Protein AF-A0AAV4V0F5-F1 (afdb_monomer_lite)

Sequence (368 aa):
MPPKEIAKRRLLNEHQKRQEDIRNESSEDKQSAIIKGTTTTAEESMAEQQSRLESNRLSKLKTKQPQISEQTATYDNQRQRMRELYQRYKATEVQDQPEGRLEQTLARMSRLRIVETGEQHERMLEQQRVCDRSITASKTPEQLERRLKCARIRLRRLATAERREQREKRLEQIRARMSSLGVAEKNHERALECQRVRYRRRIETETPVKRERRLQQKRVWMSRFTATQTGEKREKRLESMRLQKRRVRAAETPQERTARLEGYRKYYARKKNIQKDSECVVPVELPVAIKEPVEFIPEPSTSAEIVIQNIQNDHGYAVSLQPAVFIKQEPIEFDPQPSTSAGIVTKDEFVVSDEEYSGSSADEPPSN

Foldseek 3Di:
DPPVVVVVVVVVVVVVVVVVVVVVVVVVVVVVVVPPPPPDDPPPPP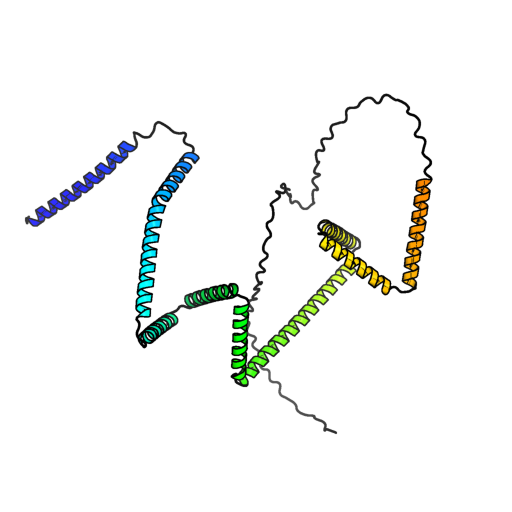VNVVVVVVVVVVVVCVVCVVVVVVVVVVVVVVVVVVVVVVVVVVVPDDPCVVVVVVVVVVVVVVVCVVVDDPVNVVVVVVVVVVVVVVVVVPDDPVRVVVVVVVVVVVVVVCVVVDDPVRVVVVVVVVVVVVVVVVVVVVVVVVVVVVVVVVVVVCVVPDDPVNVVVVVVVVVVVVVVCVVPDDPVRVVVVVVVVVVVVVVVVVVDDPVSVVVVVVVVVVVVVVVVVVVVVVVPPDPPPPPPDPPDPDDDDDDDPPPPPPPPPPPDDPPPDDDDDDDDDPDPDDDDPDDDDPDPPPPPDDDDDDDDDDDDDDDDDDDDDDDD

Organism: NCBI:txid1538125

Secondary structure (DSSP, 8-state):
--HHHHHHHHHHHHHHHHHHHHHHHHHHHHHHHHHSSSSS-TT--HHHHHHHHHHHHHHHHHHHHHHHHHHHHHHHHHHHHHHHHHHHHHHT--TTHHHHHHHHHHHHHHHHHHS--HHHHHHHHHHHHHHHHHHHHT--HHHHHHHHHHHHHHHHHHHHH--HHHHHHHHHHHHHHHHHHHHHHHHHHHHHHHHHHHHHHHHHT--HHHHHHHHHHHHHHHHHHHHT--HHHHHHHHHHHHHHHHHHHHS--HHHHHHHHHHHHHHHHHHHHHHHHHHT-----------------PPP-------------SS------------------------------------------------PPPP-

pLDDT: mean 79.58, std 19.62, range [36.25, 98.38]

Radius of gyration: 46.94 Å; chains: 1; bounding box: 134×95×118 Å

Structure (mmCIF, N/CA/C/O backbone):
data_AF-A0AAV4V0F5-F1
#
_entry.id   AF-A0AAV4V0F5-F1
#
loop_
_atom_site.group_PDB
_atom_site.id
_atom_site.type_symbol
_atom_site.label_atom_id
_atom_site.label_alt_id
_atom_site.label_comp_id
_atom_site.label_asym_id
_atom_site.label_entity_id
_atom_site.label_seq_id
_atom_site.pdbx_PDB_ins_code
_atom_site.Cartn_x
_atom_site.Cartn_y
_atom_site.Cartn_z
_atom_site.occupancy
_atom_site.B_iso_or_equiv
_atom_site.auth_seq_id
_atom_site.auth_comp_id
_atom_site.auth_asym_id
_atom_site.auth_atom_id
_atom_site.pdbx_PDB_model_num
ATOM 1 N N . MET A 1 1 ? -94.968 9.376 28.758 1.00 53.22 1 MET A N 1
ATOM 2 C CA . MET A 1 1 ? -93.495 9.235 28.739 1.00 53.22 1 MET A CA 1
ATOM 3 C C . MET A 1 1 ? -92.919 9.840 30.006 1.00 53.22 1 MET A C 1
ATOM 5 O O . MET A 1 1 ? -93.387 10.909 30.392 1.00 53.22 1 MET A O 1
ATOM 9 N N . PRO A 1 2 ? -91.936 9.197 30.652 1.00 69.81 2 PRO A N 1
ATOM 10 C CA . PRO A 1 2 ? -91.229 9.785 31.780 1.00 69.81 2 PRO A CA 1
ATOM 11 C C . PRO A 1 2 ? -90.543 11.102 31.357 1.00 69.81 2 PRO A C 1
ATOM 13 O O . PRO A 1 2 ? -89.984 11.168 30.259 1.00 69.81 2 PRO A O 1
ATOM 16 N N . PRO A 1 3 ? -90.516 12.144 32.211 1.00 70.31 3 PRO A N 1
ATOM 17 C CA . PRO A 1 3 ? -89.944 13.459 31.877 1.00 70.31 3 PRO A CA 1
ATOM 18 C C . PRO A 1 3 ? -88.501 13.397 31.348 1.00 70.31 3 PRO A C 1
ATOM 20 O O . PRO A 1 3 ? -88.090 14.201 30.512 1.00 70.31 3 PRO A O 1
ATOM 23 N N . LYS A 1 4 ? -87.740 12.386 31.786 1.00 70.06 4 LYS A N 1
ATOM 24 C CA . LYS A 1 4 ? -86.353 12.143 31.369 1.0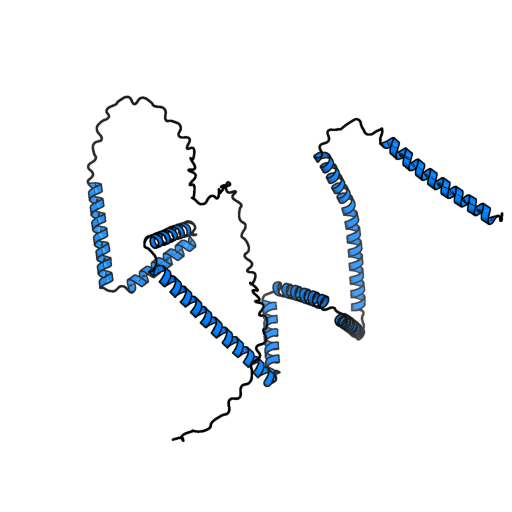0 70.06 4 LYS A CA 1
ATOM 25 C C . LYS A 1 4 ? -86.220 11.699 29.904 1.00 70.06 4 LYS A C 1
ATOM 27 O O . LYS A 1 4 ? -85.205 11.997 29.280 1.00 70.06 4 LYS A O 1
ATOM 32 N N . GLU A 1 5 ? -87.222 11.033 29.331 1.00 72.94 5 GLU A N 1
ATOM 33 C CA . GLU A 1 5 ? -87.199 10.631 27.914 1.00 72.94 5 GLU A CA 1
ATOM 34 C C . GLU A 1 5 ? -87.519 11.794 26.971 1.00 72.94 5 GLU A C 1
ATOM 36 O O . GLU A 1 5 ? -86.939 11.889 25.889 1.00 72.94 5 GLU A O 1
ATOM 41 N N . ILE A 1 6 ? -88.365 12.731 27.406 1.00 77.62 6 ILE A N 1
ATOM 42 C CA . ILE A 1 6 ? -88.699 13.935 26.632 1.00 77.62 6 ILE A CA 1
ATOM 43 C C . ILE A 1 6 ? -87.465 14.844 26.505 1.00 77.62 6 ILE A C 1
ATOM 45 O O . ILE A 1 6 ? -87.180 15.353 25.420 1.00 77.62 6 ILE A O 1
ATOM 49 N N . ALA A 1 7 ? -86.684 14.984 27.581 1.00 77.19 7 ALA A N 1
ATOM 50 C CA . ALA A 1 7 ? -85.436 15.748 27.569 1.00 77.19 7 ALA A CA 1
ATOM 51 C C . ALA A 1 7 ? -84.377 15.131 26.637 1.00 77.19 7 ALA A C 1
ATOM 53 O O . ALA A 1 7 ? -83.742 15.847 25.863 1.00 77.19 7 ALA A O 1
ATOM 54 N N . LYS A 1 8 ? -84.231 13.797 26.642 1.00 81.81 8 LYS A N 1
ATOM 55 C CA . LYS A 1 8 ? -83.303 13.101 25.735 1.00 81.81 8 LYS A CA 1
ATOM 56 C C . LYS A 1 8 ? -83.688 13.268 24.265 1.00 81.81 8 LYS A C 1
ATOM 58 O O . LYS A 1 8 ? -82.809 13.509 23.444 1.00 81.81 8 LYS A O 1
ATOM 63 N N . ARG A 1 9 ? -84.981 13.197 23.929 1.00 84.19 9 ARG A N 1
ATOM 64 C CA . ARG A 1 9 ? -85.447 13.435 22.551 1.00 84.19 9 ARG A CA 1
ATOM 65 C C . ARG A 1 9 ? -85.227 14.875 22.092 1.00 84.19 9 ARG A C 1
ATOM 67 O O . ARG A 1 9 ? -84.842 15.073 20.946 1.00 84.19 9 ARG A O 1
ATOM 74 N N . ARG A 1 10 ? -85.416 15.870 22.968 1.00 85.12 10 ARG A N 1
ATOM 75 C CA . ARG A 1 10 ? -85.116 17.273 22.630 1.00 85.12 10 ARG A CA 1
ATOM 76 C C . ARG A 1 10 ? -83.636 17.487 22.324 1.00 85.12 10 ARG A C 1
ATOM 78 O O . ARG A 1 10 ? -83.327 18.058 21.287 1.00 85.12 10 ARG A O 1
ATOM 85 N N . LEU A 1 11 ? -82.742 16.957 23.159 1.00 86.31 11 LEU A N 1
ATOM 86 C CA . LEU A 1 11 ? -81.297 17.069 22.930 1.00 86.31 11 LEU A CA 1
ATOM 87 C C . LEU A 1 11 ? -80.847 16.358 21.649 1.00 86.31 11 LEU A C 1
ATOM 89 O O . LEU A 1 11 ? -79.994 16.871 20.929 1.00 86.31 11 LEU A O 1
ATOM 93 N N . LEU A 1 12 ? -81.436 15.199 21.340 1.00 88.44 12 LEU A N 1
ATOM 94 C CA . LEU A 1 12 ? -81.123 14.477 20.108 1.00 88.44 12 LEU A CA 1
ATOM 95 C C . LEU A 1 12 ? -81.562 15.268 18.866 1.00 88.44 12 LEU A C 1
ATOM 97 O O . LEU A 1 12 ? -80.785 15.395 17.922 1.00 88.44 12 LEU A O 1
ATOM 101 N N . ASN A 1 13 ? -82.763 15.852 18.893 1.00 87.75 13 ASN A N 1
ATOM 102 C CA . ASN A 1 13 ? -83.268 16.667 17.788 1.00 87.75 13 ASN A CA 1
ATOM 103 C C . ASN A 1 13 ? -82.473 17.972 17.620 1.00 87.75 13 ASN A C 1
ATOM 105 O O . ASN A 1 13 ? -82.208 18.378 16.494 1.00 87.75 13 ASN A O 1
ATOM 109 N N . GLU A 1 14 ? -82.045 18.616 18.710 1.00 89.31 14 GLU A N 1
ATOM 110 C CA . GLU A 1 14 ? -81.181 19.804 18.636 1.00 89.31 14 GLU A CA 1
ATOM 111 C C . GLU A 1 14 ? -79.801 19.478 18.062 1.00 89.31 14 GLU A C 1
ATOM 113 O O . GLU A 1 14 ? -79.264 20.249 17.267 1.00 89.31 14 GLU A O 1
ATOM 118 N N . HIS A 1 15 ? -79.232 18.326 18.420 1.00 87.38 15 HIS A N 1
ATOM 119 C CA . HIS A 1 15 ? -77.958 17.887 17.862 1.00 87.38 15 HIS A CA 1
ATOM 120 C C . HIS A 1 15 ? -78.073 17.556 16.368 1.00 87.38 15 HIS A C 1
ATOM 122 O O . HIS A 1 15 ? -77.192 17.922 15.594 1.00 87.38 15 HIS A O 1
ATOM 128 N N . GLN A 1 16 ? -79.158 16.897 15.948 1.00 86.31 16 GLN A N 1
ATOM 129 C CA . GLN A 1 16 ? -79.417 16.628 14.530 1.00 86.31 16 GLN A CA 1
ATOM 130 C C . GLN A 1 16 ? -79.592 17.926 13.739 1.00 86.31 16 GLN A C 1
ATOM 132 O O . GLN A 1 16 ? -78.930 18.097 12.719 1.00 86.31 16 GLN A O 1
ATOM 137 N N . LYS A 1 17 ? -80.366 18.882 14.266 1.00 87.44 17 LYS A N 1
ATOM 138 C CA . LYS A 1 17 ? -80.551 20.192 13.635 1.00 87.44 17 LYS A CA 1
ATOM 139 C C . LYS A 1 17 ? -79.229 20.953 13.481 1.00 87.44 17 LYS A C 1
ATOM 141 O O . LYS A 1 17 ? -78.926 21.426 12.397 1.00 87.44 17 LYS A O 1
ATOM 146 N N . ARG A 1 18 ? -78.379 20.968 14.517 1.00 82.31 18 ARG A N 1
ATOM 147 C CA . ARG A 1 18 ? -77.039 21.582 14.429 1.00 82.31 18 ARG A CA 1
ATOM 148 C C . ARG A 1 18 ? -76.143 20.917 13.386 1.00 82.31 18 ARG A C 1
ATOM 150 O O . ARG A 1 18 ? -75.345 21.602 12.758 1.00 82.31 18 ARG A O 1
ATOM 157 N N . GLN A 1 19 ? -76.235 19.599 13.206 1.00 83.31 19 GLN A N 1
ATOM 158 C CA . GLN A 1 19 ? -75.459 18.926 12.161 1.00 83.31 19 GLN A CA 1
ATOM 159 C C . GLN A 1 19 ? -75.972 19.234 10.753 1.00 83.31 19 GLN A C 1
ATOM 161 O O . GLN A 1 19 ? -75.160 19.327 9.834 1.00 83.31 19 GLN A O 1
ATOM 166 N N . GLU A 1 20 ? -77.279 19.421 10.576 1.00 81.56 20 GLU A N 1
ATOM 167 C CA . GLU A 1 20 ? -77.854 19.856 9.300 1.00 81.56 20 GLU A CA 1
ATOM 168 C C . GLU A 1 20 ? -77.494 21.312 8.981 1.00 81.56 20 GLU A C 1
ATOM 170 O O . GLU A 1 20 ? -77.077 21.589 7.858 1.00 81.56 20 GLU A O 1
ATOM 175 N N . ASP A 1 21 ? -77.530 22.206 9.973 1.00 79.81 21 ASP A N 1
ATOM 176 C CA . ASP A 1 21 ? -77.129 23.609 9.814 1.00 79.81 21 ASP A CA 1
ATOM 177 C C . ASP A 1 21 ? -75.646 23.718 9.389 1.00 79.81 21 ASP A C 1
ATOM 179 O O . ASP A 1 21 ? -75.336 24.373 8.396 1.00 79.81 21 ASP A O 1
ATOM 183 N N . ILE A 1 22 ? -74.735 22.961 10.023 1.00 75.31 22 ILE A N 1
ATOM 184 C CA . ILE A 1 22 ? -73.308 22.902 9.628 1.00 75.31 22 ILE A CA 1
ATOM 185 C C . ILE A 1 22 ? -73.133 22.356 8.200 1.00 75.31 22 ILE A C 1
ATOM 187 O O . ILE A 1 22 ? -72.234 22.770 7.459 1.00 75.31 22 ILE A O 1
ATOM 191 N N . ARG A 1 23 ? -73.970 21.395 7.792 1.00 73.69 23 ARG A N 1
ATOM 192 C CA . ARG A 1 23 ? -73.892 20.792 6.456 1.00 73.69 23 ARG A CA 1
ATOM 193 C C . ARG A 1 23 ? -74.385 21.752 5.371 1.00 73.69 23 ARG A C 1
ATOM 195 O O . ARG A 1 23 ? -73.807 21.755 4.284 1.00 73.69 23 ARG A O 1
ATOM 202 N N . ASN A 1 24 ? -75.387 22.573 5.678 1.00 69.44 24 ASN A N 1
ATOM 203 C CA . ASN A 1 24 ? -75.921 23.588 4.773 1.00 69.44 24 ASN A CA 1
ATOM 204 C C . ASN A 1 24 ? -74.985 24.804 4.663 1.00 69.44 24 ASN A C 1
ATOM 206 O O . ASN A 1 24 ? -74.688 25.224 3.545 1.00 69.44 24 ASN A O 1
ATOM 210 N N . GLU A 1 25 ? -74.393 25.272 5.769 1.00 66.25 25 GLU A N 1
ATOM 211 C CA . GLU A 1 25 ? -73.372 26.338 5.745 1.00 66.25 25 GLU A CA 1
ATOM 212 C C . GLU A 1 25 ? -72.126 25.918 4.935 1.00 66.25 25 GLU A C 1
ATOM 214 O O . GLU A 1 25 ? -71.598 26.690 4.136 1.00 66.25 25 GLU A O 1
ATOM 219 N N . SER A 1 26 ? -71.701 24.647 5.020 1.00 58.72 26 SER A N 1
ATOM 220 C CA . SER A 1 26 ? -70.581 24.132 4.209 1.00 58.72 26 SER A CA 1
ATOM 221 C C . SER A 1 26 ? -70.879 24.051 2.700 1.00 58.72 26 SER A C 1
ATOM 223 O O . SER A 1 26 ? -69.943 23.966 1.895 1.00 58.72 26 SER A O 1
ATOM 225 N N . SER A 1 27 ? -72.156 24.032 2.311 1.00 56.88 27 SER A N 1
ATOM 226 C CA . SER A 1 27 ? -72.603 23.926 0.919 1.00 56.88 27 SER A CA 1
ATOM 227 C C . SER A 1 27 ? -72.708 25.298 0.246 1.00 56.88 27 SER A C 1
ATOM 229 O O . SER A 1 27 ? -72.255 25.456 -0.890 1.00 56.88 27 SER A O 1
ATOM 231 N N . GLU A 1 28 ? -73.241 26.304 0.943 1.00 56.03 28 GLU A N 1
ATOM 232 C CA . GLU A 1 28 ? -73.437 27.651 0.384 1.00 56.03 28 GLU A CA 1
ATOM 233 C C . GLU A 1 28 ? -72.116 28.428 0.226 1.00 56.03 28 GLU A C 1
ATOM 235 O O . GLU A 1 28 ? -71.898 29.088 -0.798 1.00 56.03 28 GLU A O 1
ATOM 240 N N . ASP A 1 29 ? -71.157 28.240 1.138 1.00 55.19 29 ASP A N 1
ATOM 241 C CA . ASP A 1 29 ? -69.825 28.857 1.028 1.00 55.19 29 ASP A CA 1
ATOM 242 C C . ASP A 1 29 ? -68.975 28.264 -0.108 1.00 55.19 29 ASP A C 1
ATOM 244 O O . ASP A 1 29 ? -68.108 28.935 -0.674 1.00 55.19 29 ASP A O 1
ATOM 248 N N . LYS A 1 30 ? -69.241 27.016 -0.514 1.00 55.00 30 LYS A N 1
ATOM 249 C CA . LYS A 1 30 ? -68.535 26.389 -1.644 1.00 55.00 30 LYS A CA 1
ATOM 250 C C . LYS A 1 30 ? -69.095 26.807 -2.998 1.00 55.00 30 LYS A C 1
ATOM 252 O O . LYS A 1 30 ? -68.340 26.835 -3.965 1.00 55.00 30 LYS A O 1
ATOM 257 N N . GLN A 1 31 ? -70.378 27.159 -3.088 1.00 51.28 31 GLN A N 1
ATOM 258 C CA . GLN A 1 31 ? -70.970 27.612 -4.352 1.00 51.28 31 GLN A CA 1
ATOM 259 C C . GLN A 1 31 ? -70.753 29.112 -4.603 1.00 51.28 31 GLN A C 1
ATOM 261 O O . GLN A 1 31 ? -70.568 29.512 -5.753 1.00 51.28 31 GL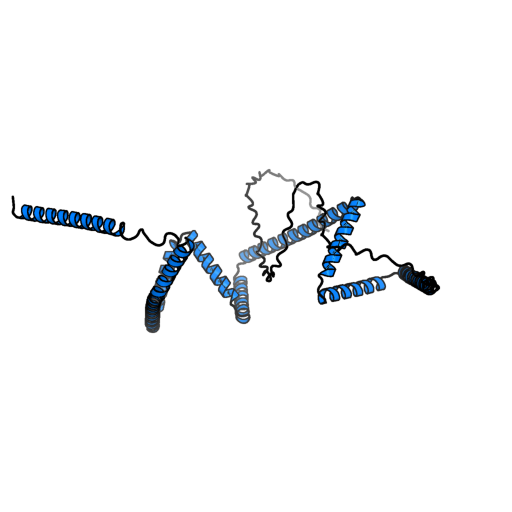N A O 1
ATOM 266 N N . SER A 1 32 ? -70.657 29.942 -3.557 1.00 50.94 32 SER A N 1
ATOM 267 C CA . SER A 1 32 ? -70.358 31.376 -3.711 1.00 50.94 32 SER A CA 1
ATOM 268 C C . SER A 1 32 ? -68.891 31.670 -4.079 1.00 50.94 32 SER A C 1
ATOM 270 O O . SER A 1 32 ? -68.613 32.679 -4.733 1.00 50.94 32 SER A O 1
ATOM 272 N N . ALA A 1 33 ? -67.958 30.764 -3.758 1.00 50.91 33 ALA A N 1
ATOM 273 C CA . ALA A 1 33 ? -66.546 30.877 -4.139 1.00 50.91 33 ALA A CA 1
ATOM 274 C C . ALA A 1 33 ? -66.249 30.468 -5.598 1.00 50.91 33 ALA A C 1
ATOM 276 O O . ALA A 1 33 ? -65.223 30.870 -6.144 1.00 50.91 33 ALA A O 1
ATOM 277 N N . ILE A 1 34 ? -67.136 29.710 -6.256 1.00 50.62 34 ILE A N 1
ATOM 278 C CA . ILE A 1 34 ? -66.909 29.218 -7.629 1.00 50.62 34 ILE A CA 1
ATOM 279 C C . ILE A 1 34 ? -67.318 30.254 -8.693 1.00 50.62 34 ILE A C 1
ATOM 281 O O . ILE A 1 34 ? -66.765 30.248 -9.788 1.00 50.62 34 ILE A O 1
ATOM 285 N N . ILE A 1 35 ? -68.210 31.203 -8.382 1.00 49.97 35 ILE A N 1
ATOM 286 C CA . ILE A 1 35 ? -68.747 32.150 -9.385 1.00 49.97 35 ILE A CA 1
ATOM 287 C C . ILE A 1 35 ? -67.993 33.499 -9.422 1.00 49.97 35 ILE A C 1
ATOM 289 O O . ILE A 1 35 ? -68.111 34.242 -10.391 1.00 49.97 35 ILE A O 1
ATOM 293 N N . LYS A 1 36 ? -67.151 33.826 -8.429 1.00 48.91 36 LYS A N 1
ATOM 294 C CA . LYS A 1 36 ? -66.432 35.123 -8.373 1.00 48.91 36 LYS A CA 1
ATOM 295 C C . LYS A 1 36 ? -64.943 35.074 -8.751 1.00 48.91 36 LYS A C 1
ATOM 297 O O . LYS A 1 36 ? -64.250 36.070 -8.571 1.00 48.91 36 LYS A O 1
ATOM 302 N N . GLY A 1 37 ? -64.446 33.954 -9.280 1.00 48.75 37 GLY A N 1
ATOM 303 C CA . GLY A 1 37 ? -63.009 33.749 -9.522 1.00 48.75 37 GLY A CA 1
ATOM 304 C C . GLY A 1 37 ? -62.591 33.348 -10.939 1.00 48.75 37 GLY A C 1
ATOM 305 O O . GLY A 1 37 ? -61.453 32.926 -11.102 1.00 48.75 37 GLY A O 1
ATOM 306 N N . THR A 1 38 ? -63.461 33.418 -11.955 1.00 46.12 38 THR A N 1
ATOM 307 C CA . THR A 1 38 ? -63.182 32.794 -13.270 1.00 46.12 38 THR A CA 1
ATOM 308 C C . THR A 1 38 ? -63.153 33.738 -14.470 1.00 46.12 38 THR A C 1
ATOM 310 O O . THR A 1 38 ? -63.382 33.279 -15.584 1.00 46.12 38 THR A O 1
ATOM 313 N N . THR A 1 39 ? -62.850 35.030 -14.313 1.00 46.56 39 THR A N 1
ATOM 314 C CA . THR A 1 39 ? -62.664 35.908 -15.489 1.00 46.56 39 THR A CA 1
ATOM 315 C C . THR A 1 39 ? -61.644 37.028 -15.278 1.00 46.56 39 THR A C 1
ATOM 317 O O . THR A 1 39 ? -62.007 38.186 -15.394 1.00 46.56 39 THR A O 1
ATOM 320 N N . THR A 1 40 ? -60.383 36.707 -14.980 1.00 49.12 40 THR A N 1
ATOM 321 C CA . THR A 1 40 ? -59.187 37.466 -15.423 1.00 49.12 40 THR A CA 1
ATOM 322 C C . THR A 1 40 ? -57.938 36.722 -14.945 1.00 49.12 40 THR A C 1
ATOM 324 O O . THR A 1 40 ? -57.904 36.363 -13.778 1.00 49.12 40 THR A O 1
ATOM 327 N N . THR A 1 41 ? -56.949 36.555 -15.837 1.00 49.22 41 THR A N 1
ATOM 328 C CA . THR A 1 41 ? -55.620 35.896 -15.706 1.00 49.22 41 THR A CA 1
ATOM 329 C C . THR A 1 41 ? -55.519 34.396 -16.032 1.00 49.22 41 THR A C 1
ATOM 331 O O . THR A 1 41 ? -54.995 33.593 -15.269 1.00 49.22 41 THR A O 1
ATOM 334 N N . ALA A 1 42 ? -55.929 34.022 -17.249 1.00 50.69 42 ALA A N 1
ATOM 335 C CA . ALA A 1 42 ? -55.640 32.721 -17.869 1.00 50.69 42 ALA A CA 1
ATOM 336 C C . ALA A 1 42 ? -54.285 32.665 -18.623 1.00 50.69 42 ALA A C 1
ATOM 338 O O . ALA A 1 42 ? -54.157 31.904 -19.575 1.00 50.69 42 ALA A O 1
ATOM 339 N N . GLU A 1 43 ? -53.276 33.440 -18.209 1.00 53.81 43 GLU A N 1
ATOM 340 C CA . GLU A 1 43 ? -51.907 33.374 -18.765 1.00 53.81 43 GLU A CA 1
ATOM 341 C C . GLU A 1 43 ? -50.818 33.571 -17.690 1.00 53.81 43 GLU A C 1
ATOM 343 O O . GLU A 1 43 ? -49.726 34.048 -17.979 1.00 53.81 43 GLU A O 1
ATOM 348 N N . GLU A 1 44 ? -51.072 33.192 -16.432 1.00 55.44 44 GLU A N 1
ATOM 349 C CA . GLU A 1 44 ? -49.948 32.972 -15.512 1.00 55.44 44 GLU A CA 1
ATOM 350 C C . GLU A 1 44 ? -49.307 31.629 -15.871 1.00 55.44 44 GLU A C 1
ATOM 352 O O . GLU A 1 44 ? -49.899 30.559 -15.709 1.00 55.44 44 GLU A O 1
ATOM 357 N N . SER A 1 45 ? -48.095 31.688 -16.418 1.00 70.81 45 SER A N 1
ATOM 358 C CA . SER A 1 45 ? -47.282 30.515 -16.734 1.00 70.81 45 SER A CA 1
ATOM 359 C C . SER A 1 45 ? -47.175 29.594 -15.513 1.00 70.81 45 SER A C 1
ATOM 361 O O . SER A 1 45 ? -46.992 30.062 -14.388 1.00 70.81 45 SER A O 1
ATOM 363 N N . MET A 1 46 ? -47.200 28.271 -15.716 1.00 72.69 46 MET A N 1
ATOM 364 C CA . MET A 1 46 ? -46.927 27.271 -14.666 1.00 72.69 46 MET A CA 1
ATOM 365 C C . MET A 1 46 ? -45.677 27.609 -13.826 1.00 72.69 46 MET A C 1
ATOM 367 O O . MET A 1 46 ? -45.619 27.289 -12.636 1.00 72.69 46 MET A O 1
ATOM 371 N N . ALA A 1 47 ? -44.697 28.297 -14.425 1.00 72.94 47 ALA A N 1
ATOM 372 C CA . ALA A 1 47 ? -43.500 28.787 -13.750 1.00 72.94 47 ALA A CA 1
ATOM 373 C C . ALA A 1 47 ? -43.786 29.894 -12.714 1.00 72.94 47 ALA A C 1
ATOM 375 O O . ALA A 1 47 ? -43.187 29.896 -11.639 1.00 72.94 47 ALA A O 1
ATOM 376 N N . GLU A 1 48 ? -44.721 30.810 -12.976 1.00 79.50 48 GLU A N 1
ATOM 377 C CA . GLU A 1 48 ? -45.123 31.840 -12.011 1.00 79.50 48 GLU A CA 1
ATOM 378 C C . GLU A 1 48 ? -45.915 31.250 -10.848 1.00 79.50 48 GLU A C 1
ATOM 380 O O . GLU A 1 48 ? -45.694 31.635 -9.696 1.00 79.50 48 GLU A O 1
ATOM 385 N N . GLN A 1 49 ? -46.774 30.261 -11.109 1.00 81.19 49 GLN A N 1
ATOM 386 C CA . GLN A 1 49 ? -47.488 29.564 -10.042 1.00 81.19 49 GLN A CA 1
ATOM 387 C C . GLN A 1 49 ? -46.515 28.801 -9.127 1.00 81.19 49 GLN A C 1
ATOM 389 O O . GLN A 1 49 ? -46.640 28.864 -7.901 1.00 81.19 49 GLN A O 1
ATOM 394 N N . GLN A 1 50 ? -45.500 28.140 -9.698 1.00 82.19 50 GLN A N 1
ATOM 395 C CA . GLN A 1 50 ? -44.424 27.507 -8.927 1.00 82.19 50 GLN A CA 1
ATOM 396 C C . GLN A 1 50 ? -43.605 28.536 -8.137 1.00 82.19 50 GLN A C 1
ATOM 398 O O . GLN A 1 50 ? -43.420 28.360 -6.933 1.00 82.19 50 GLN A O 1
ATOM 403 N N . SER A 1 51 ? -43.212 29.652 -8.760 1.00 85.06 51 SER A N 1
ATOM 404 C CA . SER A 1 51 ? -42.473 30.737 -8.100 1.00 85.06 51 SER A CA 1
ATOM 405 C C . SER A 1 51 ? -43.252 31.344 -6.924 1.00 85.06 51 SER A C 1
ATOM 407 O O . SER A 1 51 ? -42.696 31.575 -5.846 1.00 85.06 51 SER A O 1
ATOM 409 N N . ARG A 1 52 ? -44.573 31.529 -7.063 1.00 84.81 52 ARG A N 1
ATOM 410 C CA . ARG A 1 52 ? -45.443 31.996 -5.969 1.00 84.81 52 ARG A CA 1
ATOM 411 C C . ARG A 1 52 ? -45.567 30.969 -4.846 1.00 84.81 52 ARG A C 1
ATOM 413 O O . ARG A 1 52 ? -45.560 31.348 -3.673 1.00 84.81 52 ARG A O 1
ATOM 420 N N . LEU A 1 53 ? -45.661 29.677 -5.163 1.00 86.81 53 LEU A N 1
ATOM 421 C CA . LEU A 1 53 ? -45.696 28.613 -4.154 1.00 86.81 53 LEU A CA 1
ATOM 422 C C . LEU A 1 53 ? -44.365 28.495 -3.399 1.00 86.81 53 LEU A C 1
ATOM 424 O O . LEU A 1 53 ? -44.377 28.340 -2.176 1.00 86.81 53 LEU A O 1
ATOM 428 N N . GLU A 1 54 ? -43.232 28.614 -4.090 1.00 87.69 54 GLU A N 1
ATOM 429 C CA . GLU A 1 54 ? -41.904 28.630 -3.472 1.00 87.69 54 GLU A CA 1
ATOM 430 C C . GLU A 1 54 ? -41.691 29.879 -2.618 1.00 87.69 54 GLU A C 1
ATOM 432 O O . GLU A 1 54 ? -41.288 29.760 -1.460 1.00 87.69 54 GLU A O 1
ATOM 437 N N . SER A 1 55 ? -42.079 31.054 -3.114 1.00 84.81 55 SER A N 1
ATOM 438 C CA . SER A 1 55 ? -42.031 32.308 -2.354 1.00 84.81 55 SER A CA 1
ATOM 439 C C . SER A 1 55 ? -42.890 32.235 -1.086 1.00 84.81 55 SER A C 1
ATOM 441 O O . SER A 1 55 ? -42.453 32.657 -0.015 1.00 84.81 55 SER A O 1
ATOM 443 N N . ASN A 1 56 ? -44.074 31.615 -1.158 1.00 86.00 56 ASN A N 1
ATOM 444 C CA . ASN A 1 56 ? -44.938 31.384 0.002 1.00 86.00 56 ASN A CA 1
ATOM 445 C C . ASN A 1 56 ? -44.402 30.312 0.966 1.00 86.00 56 ASN A C 1
ATOM 447 O O . ASN A 1 56 ? -44.628 30.394 2.175 1.00 86.00 56 ASN A O 1
ATOM 451 N N . ARG A 1 57 ? -43.692 29.291 0.471 1.00 84.25 57 ARG A N 1
ATOM 452 C CA . ARG A 1 57 ? -42.994 28.314 1.325 1.00 84.25 57 ARG A CA 1
ATOM 453 C C . ARG A 1 57 ? -41.829 28.969 2.061 1.00 84.25 57 ARG A C 1
ATOM 455 O O . ARG A 1 57 ? -41.703 28.784 3.270 1.00 84.25 57 ARG A O 1
ATOM 462 N N . LEU A 1 58 ? -41.026 29.765 1.359 1.00 83.00 58 LEU A N 1
ATOM 463 C CA . LEU A 1 58 ? -39.886 30.486 1.919 1.00 83.00 58 LEU A CA 1
ATOM 464 C C . LEU A 1 58 ? -40.327 31.549 2.926 1.00 83.00 58 LEU A C 1
ATOM 466 O O . LEU A 1 58 ? -39.734 31.637 3.998 1.00 83.00 58 LEU A O 1
ATOM 470 N N . SER A 1 59 ? -41.400 32.298 2.653 1.00 78.62 59 SER A N 1
ATOM 471 C CA . SER A 1 59 ? -41.932 33.279 3.608 1.00 78.62 59 SER A CA 1
ATOM 472 C C . SER A 1 59 ? -42.459 32.611 4.884 1.00 78.62 59 SER A C 1
ATOM 474 O O . SER A 1 59 ? -42.153 33.075 5.982 1.00 78.62 59 SER A O 1
ATOM 476 N N . LYS A 1 60 ? -43.148 31.464 4.772 1.00 76.94 60 LYS A N 1
ATOM 477 C CA . LYS A 1 60 ? -43.588 30.652 5.925 1.00 76.94 60 LYS A CA 1
ATOM 478 C C . LYS A 1 60 ? -42.427 30.028 6.704 1.00 76.94 60 LYS A C 1
ATOM 480 O O . LYS A 1 60 ? -42.529 29.877 7.918 1.00 76.94 60 LYS A O 1
ATOM 485 N N . LEU A 1 61 ? -41.334 29.649 6.042 1.00 70.12 61 LEU A N 1
ATOM 486 C CA . LEU A 1 61 ? -40.123 29.167 6.717 1.00 70.12 61 LEU A CA 1
ATOM 487 C C . LEU A 1 61 ? -39.394 30.309 7.433 1.00 70.12 61 LEU A C 1
ATOM 489 O O . LEU A 1 61 ? -38.943 30.129 8.562 1.00 70.12 61 LEU A O 1
ATOM 493 N N . LYS A 1 62 ? -39.347 31.498 6.824 1.00 75.44 62 LYS A N 1
ATOM 494 C CA . LYS A 1 62 ? -38.700 32.688 7.388 1.00 75.44 62 LYS A CA 1
ATOM 495 C C . LYS A 1 62 ? -39.428 33.220 8.624 1.00 75.44 62 LYS A C 1
ATOM 497 O O . LYS A 1 62 ? -38.773 33.666 9.558 1.00 75.44 62 LYS A O 1
ATOM 502 N N . THR A 1 63 ? -40.758 33.119 8.676 1.00 70.12 63 THR A N 1
ATOM 503 C CA . THR A 1 63 ? -41.543 33.494 9.868 1.00 70.12 63 THR A CA 1
ATOM 504 C C . THR A 1 63 ? -41.516 32.432 10.970 1.00 70.12 63 THR A C 1
ATOM 506 O O . THR A 1 63 ? -41.608 32.780 12.144 1.00 70.12 63 THR A O 1
ATOM 509 N N . LYS A 1 64 ? -41.328 31.149 10.631 1.00 68.44 64 LYS A N 1
ATOM 510 C CA . LYS A 1 64 ? -41.201 30.056 11.615 1.00 68.44 64 LYS A CA 1
ATOM 511 C C . LYS A 1 64 ? -39.789 29.882 12.179 1.00 68.44 64 LYS A C 1
ATOM 513 O O . LYS A 1 64 ? -39.648 29.390 13.295 1.00 68.44 64 LYS A O 1
ATOM 518 N N . GLN A 1 65 ? -38.751 30.286 11.446 1.00 60.97 65 GLN A N 1
ATOM 519 C CA . GLN A 1 65 ? -37.362 30.209 11.909 1.00 60.97 65 GLN A CA 1
ATOM 520 C C . GLN A 1 65 ? -37.096 30.890 13.265 1.00 60.97 65 GLN A C 1
ATOM 522 O O . GLN A 1 65 ? -36.488 30.231 14.109 1.00 60.97 65 GLN A O 1
ATOM 527 N N . PRO A 1 66 ? -37.546 32.133 13.538 1.00 66.56 66 PRO A N 1
ATOM 528 C CA . PRO A 1 66 ? -37.282 32.767 14.829 1.00 66.56 66 PRO A CA 1
ATOM 529 C C . PRO A 1 66 ? -37.971 32.031 15.988 1.00 66.56 66 PRO A C 1
ATOM 531 O O . PRO A 1 66 ? -37.335 31.778 17.007 1.00 66.56 66 PRO A O 1
ATOM 534 N N . GLN A 1 67 ? -39.208 31.557 15.797 1.00 68.81 67 GLN A N 1
ATOM 535 C CA . GLN A 1 67 ? -39.940 30.790 16.815 1.00 68.81 67 GLN A CA 1
ATOM 536 C C . GLN A 1 67 ? -39.272 29.445 17.133 1.00 68.81 67 GLN A C 1
ATOM 538 O O . GLN A 1 67 ? -39.176 29.058 18.296 1.00 68.81 67 GLN A O 1
ATOM 543 N N . ILE A 1 68 ? -38.766 28.742 16.114 1.00 69.56 68 ILE A N 1
ATOM 544 C CA . ILE A 1 68 ? -38.012 27.497 16.314 1.00 69.56 68 ILE A CA 1
ATOM 545 C C . ILE A 1 68 ? -36.684 27.796 17.022 1.00 69.56 68 ILE A C 1
ATOM 547 O O . ILE A 1 68 ? -36.310 27.061 17.931 1.00 69.56 68 ILE A O 1
ATOM 551 N N . SER A 1 69 ? -36.006 28.896 16.671 1.00 74.94 69 SER A N 1
ATOM 552 C CA . SER A 1 69 ? -34.739 29.281 17.303 1.00 74.94 69 SER A CA 1
ATOM 553 C C . SER A 1 69 ? -34.895 29.586 18.799 1.00 74.94 69 SER A C 1
ATOM 555 O O . SER A 1 69 ? -34.110 29.094 19.611 1.00 74.94 69 SER A O 1
ATOM 557 N N . GLU A 1 70 ? -35.963 30.287 19.192 1.00 76.19 70 GLU A N 1
ATOM 558 C CA . GLU A 1 70 ? -36.267 30.592 20.595 1.00 76.19 70 GLU A CA 1
ATOM 559 C C . GLU A 1 70 ? -36.647 29.331 21.387 1.00 76.19 70 GLU A C 1
ATOM 561 O O . GLU A 1 70 ? -36.211 29.142 22.527 1.00 76.19 70 GLU A O 1
ATOM 566 N N . GLN A 1 71 ? -37.395 28.408 20.774 1.00 78.12 71 GLN A N 1
ATOM 567 C CA . GLN A 1 71 ? -37.714 27.113 21.385 1.00 78.12 71 GLN A CA 1
ATOM 568 C C . GLN A 1 71 ? -36.469 26.235 21.566 1.00 78.12 71 GLN A C 1
ATOM 570 O O . GLN A 1 71 ? -36.291 25.619 22.616 1.00 78.12 71 GLN A O 1
ATOM 575 N N . THR A 1 72 ? -35.559 26.212 20.589 1.00 78.88 72 THR A N 1
ATOM 576 C CA . THR A 1 72 ? -34.292 25.482 20.737 1.00 78.88 72 THR A CA 1
ATOM 577 C C . THR A 1 72 ? -33.395 26.107 21.804 1.00 78.88 72 THR A C 1
ATOM 579 O O . THR A 1 72 ? -32.859 25.384 22.641 1.00 78.88 72 THR A O 1
ATOM 582 N N . ALA A 1 73 ? -33.315 27.441 21.869 1.00 82.69 73 ALA A N 1
ATOM 583 C CA . ALA A 1 73 ? -32.515 28.145 22.869 1.00 82.69 73 ALA A CA 1
ATOM 584 C C . ALA A 1 73 ? -33.048 27.933 24.297 1.00 82.69 73 ALA A C 1
ATOM 586 O O . ALA A 1 73 ? -32.276 27.737 25.237 1.00 82.69 73 ALA A O 1
ATOM 587 N N . THR A 1 74 ? -34.372 27.932 24.479 1.00 87.62 74 THR A N 1
ATOM 588 C CA . THR A 1 74 ? -34.990 27.644 25.784 1.00 87.62 74 THR A CA 1
ATOM 589 C C . THR A 1 74 ? -34.766 26.195 26.214 1.00 87.62 74 THR A C 1
ATOM 591 O O . THR A 1 74 ? -34.417 25.963 27.375 1.00 87.62 74 THR A O 1
ATOM 594 N N . TYR A 1 75 ? -34.877 25.230 25.297 1.00 87.75 75 TYR A N 1
ATOM 595 C CA . TYR A 1 75 ? -34.576 23.823 25.573 1.00 87.75 75 TYR A CA 1
ATOM 596 C C . TYR A 1 75 ? -33.099 23.603 25.934 1.00 87.75 75 TYR A C 1
ATOM 598 O O . TYR A 1 75 ? -32.788 22.925 26.918 1.00 87.75 75 TYR A O 1
ATOM 606 N N . ASP A 1 76 ? -32.179 24.228 25.199 1.00 87.69 76 ASP A N 1
ATOM 607 C CA . ASP A 1 76 ? -30.746 24.141 25.480 1.00 87.69 76 ASP A CA 1
ATOM 608 C C . ASP A 1 76 ? -30.391 24.761 26.834 1.00 87.69 76 ASP A C 1
ATOM 610 O O . ASP A 1 76 ? -29.647 24.149 27.607 1.00 87.69 76 ASP A O 1
ATOM 614 N N . ASN A 1 77 ? -30.989 25.903 27.181 1.00 92.38 77 ASN A N 1
ATOM 615 C CA . ASN A 1 77 ? -30.832 26.525 28.496 1.00 92.38 77 ASN A CA 1
ATOM 616 C C . ASN A 1 77 ? -31.363 25.634 29.630 1.00 92.38 77 ASN A C 1
ATOM 618 O O . ASN A 1 77 ? -30.700 25.479 30.656 1.00 92.38 77 ASN A O 1
ATOM 622 N N . GLN A 1 78 ? -32.527 24.997 29.464 1.00 92.69 78 GLN A N 1
ATOM 623 C CA . GLN A 1 78 ? -33.040 24.033 30.448 1.00 92.69 78 GLN A CA 1
ATOM 624 C C . GLN A 1 78 ? -32.098 22.832 30.601 1.00 92.69 78 GLN A C 1
ATOM 626 O O . GLN A 1 78 ? -31.782 22.415 31.717 1.00 92.69 78 GLN A O 1
ATOM 631 N N . ARG A 1 79 ? -31.581 22.307 29.487 1.00 91.88 79 ARG A N 1
ATOM 632 C CA . ARG A 1 79 ? -30.616 21.203 29.478 1.00 91.88 79 ARG A CA 1
ATOM 633 C C . ARG A 1 79 ? -29.283 21.588 30.127 1.00 91.88 79 ARG A C 1
ATOM 635 O O . ARG A 1 79 ? -28.644 20.733 30.741 1.00 91.88 79 ARG A O 1
ATOM 642 N N . GLN A 1 80 ? -28.840 22.836 29.988 1.00 91.62 80 GLN A N 1
ATOM 643 C CA . GLN A 1 80 ? -27.666 23.363 30.689 1.00 91.62 80 GLN A CA 1
ATOM 644 C C . GLN A 1 80 ? -27.925 23.463 32.195 1.00 91.62 80 GLN A C 1
ATOM 646 O O . GLN A 1 80 ? -27.161 22.889 32.967 1.00 91.62 80 GLN A O 1
ATOM 651 N N . ARG A 1 81 ? -29.056 24.047 32.615 1.00 91.81 81 ARG A N 1
ATOM 652 C CA . ARG A 1 81 ? -29.451 24.113 34.035 1.00 91.81 81 ARG A CA 1
ATOM 653 C C . ARG A 1 81 ? -29.523 22.732 34.686 1.00 91.81 81 ARG A C 1
ATOM 655 O O . ARG A 1 81 ? -29.004 22.544 35.781 1.00 91.81 81 ARG A O 1
ATOM 662 N N . MET A 1 82 ? -30.098 21.741 34.004 1.00 93.38 82 MET A N 1
ATOM 663 C CA . MET A 1 82 ? -30.131 20.361 34.505 1.00 93.38 82 MET A CA 1
ATOM 664 C C . MET A 1 82 ? -28.730 19.752 34.640 1.00 93.38 82 MET A C 1
ATOM 666 O O . MET A 1 82 ? -28.467 19.034 35.605 1.00 93.38 82 MET A O 1
ATOM 670 N N . ARG A 1 83 ? -27.810 20.056 33.713 1.00 91.62 83 ARG A N 1
ATOM 671 C CA . ARG A 1 83 ? -26.406 19.631 33.819 1.00 91.62 83 ARG A CA 1
ATOM 672 C C . ARG A 1 83 ? -25.711 20.278 35.014 1.00 91.62 83 ARG A C 1
ATOM 674 O O . ARG A 1 83 ? -25.014 19.575 35.739 1.00 91.62 83 ARG A O 1
ATOM 681 N N . GLU A 1 84 ? -25.922 21.568 35.243 1.00 91.94 84 GLU A N 1
ATOM 682 C CA . GLU A 1 84 ? -25.349 22.288 36.386 1.00 91.94 84 GLU A CA 1
ATOM 683 C C . GLU A 1 84 ? -25.887 21.769 37.718 1.00 91.94 84 GLU A C 1
ATOM 685 O O . GLU A 1 84 ? -25.107 21.501 38.628 1.00 91.94 84 GLU A O 1
ATOM 690 N N . LEU A 1 85 ? -27.203 21.562 37.831 1.00 92.50 85 LEU A N 1
ATOM 691 C CA . LEU A 1 85 ? -27.811 20.978 39.028 1.00 92.50 85 LEU A CA 1
ATOM 692 C C . LEU A 1 85 ? -27.265 19.575 39.303 1.00 92.50 85 LEU A C 1
ATOM 694 O O . LEU A 1 85 ? -26.923 19.267 40.442 1.00 92.50 85 LEU A O 1
ATOM 698 N N . TYR A 1 86 ? -27.114 18.750 38.265 1.00 88.25 86 TYR A N 1
ATOM 699 C CA . TYR A 1 86 ? -26.520 17.422 38.401 1.00 88.25 86 TYR A CA 1
ATOM 700 C C . TYR A 1 86 ? -25.048 17.480 38.833 1.00 88.25 86 TYR A C 1
ATOM 702 O O . TYR A 1 86 ? -24.621 16.694 39.676 1.00 88.25 86 TYR A O 1
ATOM 710 N N . GLN A 1 87 ? -24.266 18.422 38.297 1.00 87.81 87 GLN A N 1
ATOM 711 C CA . GLN A 1 87 ? -22.880 18.631 38.723 1.00 87.81 87 GLN A CA 1
ATOM 712 C C . GLN A 1 87 ? -22.791 19.111 40.172 1.00 87.81 87 GLN A C 1
ATOM 714 O O . GLN A 1 87 ? -21.943 18.617 40.908 1.00 87.81 87 GLN A O 1
ATOM 719 N N . ARG A 1 88 ? -23.677 20.019 40.599 1.00 89.69 88 ARG A N 1
ATOM 720 C CA . ARG A 1 88 ? -23.759 20.479 41.993 1.00 89.69 88 ARG A CA 1
ATOM 721 C C . ARG A 1 88 ? -24.121 19.339 42.933 1.00 89.69 88 ARG A C 1
ATOM 723 O O . ARG A 1 88 ? -23.408 19.132 43.903 1.00 89.69 88 ARG A O 1
ATOM 730 N N . TYR A 1 89 ? -25.151 18.562 42.596 1.00 85.88 89 TYR A N 1
ATOM 731 C CA . TYR A 1 89 ? -25.528 17.363 43.346 1.00 85.88 89 TYR A CA 1
ATOM 732 C C . TYR A 1 89 ? -24.344 16.398 43.487 1.00 85.88 89 TYR A C 1
ATOM 734 O O . TYR A 1 89 ? -24.021 15.969 44.590 1.00 85.88 89 TYR A O 1
ATOM 742 N N . LYS A 1 90 ? -23.632 16.135 42.383 1.00 84.81 90 LYS A N 1
ATOM 743 C CA . LYS A 1 90 ? -22.445 15.275 42.375 1.00 84.81 90 LYS A CA 1
ATOM 744 C C . LYS A 1 90 ? -21.279 15.846 43.192 1.00 84.81 90 LYS A C 1
ATOM 746 O O . LYS A 1 90 ? -20.534 15.081 43.786 1.00 84.81 90 LYS A O 1
ATOM 751 N N . ALA A 1 91 ? -21.104 17.166 43.220 1.00 83.00 91 ALA A N 1
ATOM 752 C CA . ALA A 1 91 ? -20.069 17.822 44.019 1.00 83.00 91 ALA A CA 1
ATOM 753 C C . ALA A 1 91 ? -20.372 17.786 45.526 1.00 83.00 91 ALA A C 1
ATOM 755 O O . ALA A 1 91 ? -19.451 17.869 46.331 1.00 83.00 91 ALA A O 1
ATOM 756 N N . THR A 1 92 ? -21.648 17.655 45.898 1.00 84.50 92 THR A N 1
ATOM 757 C CA . THR A 1 92 ? -22.103 17.540 47.292 1.00 84.50 92 THR A CA 1
ATOM 758 C C . THR A 1 92 ? -22.218 16.096 47.794 1.00 84.50 92 THR A C 1
ATOM 760 O O . THR A 1 92 ? -22.644 15.889 48.926 1.00 84.50 92 THR A O 1
ATOM 763 N N . GLU A 1 93 ? -21.874 15.094 46.977 1.00 81.00 93 GLU A N 1
ATOM 764 C CA . GLU A 1 93 ? -21.912 13.685 47.387 1.00 81.00 93 GLU A CA 1
ATOM 765 C C . GLU A 1 93 ? -20.869 13.388 48.478 1.00 81.00 93 GLU A C 1
ATOM 767 O O . GLU A 1 93 ? -19.698 13.756 48.369 1.00 81.00 93 GLU A O 1
ATOM 772 N N . VAL A 1 94 ? -21.305 12.688 49.527 1.00 79.75 94 VAL A N 1
ATOM 773 C CA . VAL A 1 94 ? -20.451 12.216 50.633 1.00 79.75 94 VAL A CA 1
ATOM 774 C C . VAL A 1 94 ? -19.713 10.938 50.210 1.00 79.75 94 VAL A C 1
ATOM 776 O O . VAL A 1 94 ? -20.224 10.200 49.373 1.00 79.75 94 VAL A O 1
ATOM 779 N N . GLN A 1 95 ? -18.533 10.679 50.788 1.00 71.81 95 GLN A N 1
ATOM 780 C CA . GLN A 1 95 ? -17.511 9.699 50.368 1.00 71.81 95 GLN A CA 1
ATOM 781 C C . GLN A 1 95 ? -18.014 8.334 49.833 1.00 71.81 95 GLN A C 1
ATOM 783 O O . GLN A 1 95 ? -17.463 7.868 48.841 1.00 71.81 95 GLN A O 1
ATOM 788 N N . ASP A 1 96 ? -19.088 7.756 50.385 1.00 76.06 96 ASP A N 1
ATOM 789 C CA . ASP A 1 96 ? -19.607 6.428 49.986 1.00 76.06 96 ASP A CA 1
ATOM 790 C C . ASP A 1 96 ? -20.744 6.472 48.939 1.00 76.06 96 ASP A C 1
ATOM 792 O O . ASP A 1 96 ? -21.043 5.493 48.249 1.00 76.06 96 ASP A O 1
ATOM 796 N N . GLN A 1 97 ? -21.391 7.627 48.767 1.00 78.69 97 GLN A N 1
ATOM 797 C CA . GLN A 1 97 ? -22.457 7.820 47.780 1.00 78.69 97 GLN A CA 1
ATOM 798 C C . GLN A 1 97 ? -22.014 7.688 46.308 1.00 78.69 97 GLN A C 1
ATOM 800 O O . GLN A 1 97 ? -22.780 7.118 45.518 1.00 78.69 97 GLN A O 1
ATOM 805 N N . PRO A 1 98 ? -20.823 8.162 45.875 1.00 83.88 98 PRO A N 1
ATOM 806 C CA . PRO A 1 98 ? -20.408 7.997 44.487 1.00 83.88 98 PRO A CA 1
ATOM 807 C C . PRO A 1 98 ? -20.133 6.531 44.141 1.00 83.88 98 PRO A C 1
ATOM 809 O O . PRO A 1 98 ? -20.405 6.135 43.005 1.00 83.88 98 PRO A O 1
ATOM 812 N N . GLU A 1 99 ? -19.644 5.736 45.099 1.00 86.81 99 GLU A N 1
ATOM 813 C CA . GLU A 1 99 ? -19.390 4.303 44.929 1.00 86.81 99 GLU A CA 1
ATOM 814 C C . GLU A 1 99 ? -20.704 3.536 44.780 1.00 86.81 99 GLU A C 1
ATOM 816 O O . GLU A 1 99 ? -20.897 2.871 43.762 1.00 86.81 99 GLU A O 1
ATOM 821 N N . GLY A 1 100 ? -21.671 3.741 45.683 1.00 88.38 100 GLY A N 1
ATOM 822 C CA . GLY A 1 100 ? -22.992 3.109 45.577 1.00 88.38 100 GLY A CA 1
ATOM 823 C C . GLY A 1 100 ? -23.722 3.449 44.268 1.00 88.38 100 GLY A C 1
ATOM 824 O O . GLY A 1 100 ? -24.309 2.578 43.617 1.00 88.38 100 GLY A O 1
ATOM 825 N N . ARG A 1 101 ? -23.630 4.703 43.795 1.00 87.69 101 ARG A N 1
ATOM 826 C CA . ARG A 1 101 ? -24.176 5.092 42.481 1.00 87.69 101 ARG A CA 1
ATOM 827 C C . ARG A 1 101 ? -23.429 4.418 41.324 1.00 87.69 101 ARG A C 1
ATOM 829 O O . ARG A 1 101 ? -24.056 4.037 40.328 1.00 87.69 101 ARG A O 1
ATOM 836 N N . LEU A 1 102 ? -22.103 4.298 41.409 1.00 90.25 102 LEU A N 1
ATOM 837 C CA . LEU A 1 102 ? -21.298 3.629 40.386 1.00 90.25 102 LEU A CA 1
ATOM 838 C C . LEU A 1 102 ? -21.651 2.143 40.313 1.00 90.25 102 LEU A C 1
ATOM 840 O O . LEU A 1 102 ? -21.896 1.643 39.217 1.00 90.25 102 LEU A O 1
ATOM 844 N N . GLU A 1 103 ? -21.760 1.466 41.453 1.00 93.94 103 GLU A N 1
ATOM 845 C CA . GLU A 1 103 ? -22.190 0.070 41.540 1.00 93.94 103 GLU A CA 1
ATOM 846 C C . GLU A 1 103 ? -23.576 -0.129 40.931 1.00 93.94 103 GLU A C 1
ATOM 848 O O . GLU A 1 103 ? -23.756 -1.000 40.078 1.00 93.94 103 GLU A O 1
ATOM 853 N N . GLN A 1 104 ? -24.542 0.730 41.271 1.00 94.00 104 GLN A N 1
ATOM 854 C CA . GLN A 1 104 ? -25.881 0.676 40.684 1.00 94.00 104 GLN A CA 1
ATOM 855 C C . GLN A 1 104 ? -25.845 0.871 39.158 1.00 94.00 104 GLN A C 1
ATOM 857 O O . GLN A 1 104 ? -26.555 0.188 38.414 1.00 94.00 104 GLN A O 1
ATOM 862 N N . THR A 1 105 ? -24.988 1.773 38.671 1.00 94.69 105 THR A N 1
ATOM 863 C CA . THR A 1 105 ? -24.803 2.026 37.235 1.00 94.69 105 THR A CA 1
ATOM 864 C C . THR A 1 105 ? -24.172 0.825 36.535 1.00 94.69 105 THR A C 1
ATOM 866 O O . THR A 1 105 ? -24.652 0.408 35.480 1.00 94.69 105 THR A O 1
ATOM 869 N N . LEU A 1 106 ? -23.133 0.226 37.121 1.00 94.62 106 LEU A N 1
ATOM 870 C CA . LEU A 1 106 ? -22.483 -0.974 36.597 1.00 94.62 106 LEU A CA 1
ATOM 871 C C . LEU A 1 106 ? -23.446 -2.162 36.590 1.00 94.62 106 LEU A C 1
ATOM 873 O O . LEU A 1 106 ? -23.555 -2.837 35.570 1.00 94.62 106 LEU A O 1
ATOM 877 N N . ALA A 1 107 ? -24.209 -2.369 37.665 1.00 95.56 107 ALA A N 1
ATOM 878 C CA . ALA A 1 107 ? -25.229 -3.409 37.743 1.00 95.56 107 ALA A CA 1
ATOM 879 C C . ALA A 1 107 ? -26.299 -3.228 36.656 1.00 95.56 107 ALA A C 1
ATOM 881 O O . ALA A 1 107 ? -26.663 -4.189 35.975 1.00 95.56 107 ALA A O 1
ATOM 882 N N . ARG A 1 108 ? -26.761 -1.991 36.430 1.00 96.56 108 ARG A N 1
ATOM 883 C CA . ARG A 1 108 ? -27.688 -1.671 35.336 1.00 96.56 108 ARG A CA 1
ATOM 884 C C . ARG A 1 108 ? -27.076 -1.973 33.966 1.00 96.56 108 ARG A C 1
ATOM 886 O O . ARG A 1 108 ? -27.729 -2.619 33.153 1.00 96.56 108 ARG A O 1
ATOM 893 N N . MET A 1 109 ? -25.839 -1.547 33.712 1.00 95.62 109 MET A N 1
ATOM 894 C CA . MET A 1 109 ? -25.142 -1.804 32.445 1.00 95.62 109 MET A CA 1
ATOM 895 C C . MET A 1 109 ? -24.918 -3.300 32.200 1.00 95.62 109 MET A C 1
ATOM 897 O O . MET A 1 109 ? -25.066 -3.761 31.072 1.00 95.62 109 MET A O 1
ATOM 901 N N . SER A 1 110 ? -24.591 -4.067 33.240 1.00 94.94 110 SER A N 1
ATOM 902 C CA . SER A 1 110 ? -24.454 -5.523 33.156 1.00 94.94 110 SER A CA 1
ATOM 903 C C . SER A 1 110 ? -25.784 -6.192 32.812 1.00 94.94 110 SER A C 1
ATOM 905 O O . SER A 1 110 ? -25.821 -7.027 31.916 1.00 94.94 110 SER A O 1
ATOM 907 N N . ARG A 1 111 ? -26.893 -5.775 33.442 1.00 96.25 111 ARG A N 1
ATOM 908 C CA . ARG A 1 111 ? -28.238 -6.276 33.101 1.00 96.25 111 ARG A CA 1
ATOM 909 C C . ARG A 1 111 ? -28.616 -5.972 31.651 1.00 96.25 111 ARG A C 1
ATOM 911 O O . ARG A 1 111 ? -29.127 -6.851 30.970 1.00 96.25 111 ARG A O 1
ATOM 918 N N . LEU A 1 112 ? -28.330 -4.760 31.170 1.00 93.88 112 LEU A N 1
ATOM 919 C CA . LEU A 1 112 ? -28.587 -4.388 29.775 1.00 93.88 112 LEU A CA 1
ATOM 920 C C . LEU A 1 112 ? -27.746 -5.214 28.792 1.00 93.88 112 LEU A C 1
ATOM 922 O O . LEU A 1 112 ? -28.275 -5.625 27.768 1.00 93.88 112 LEU A O 1
ATOM 926 N N . ARG A 1 113 ? -26.482 -5.516 29.123 1.00 93.75 113 ARG A N 1
ATOM 927 C CA . ARG A 1 113 ? -25.618 -6.371 28.290 1.00 93.75 113 ARG A CA 1
ATOM 928 C C . ARG A 1 113 ? -26.084 -7.823 28.205 1.00 93.75 113 ARG A C 1
ATOM 930 O O . ARG A 1 113 ? -25.876 -8.451 27.180 1.00 93.75 113 ARG A O 1
ATOM 937 N N . ILE A 1 114 ? -26.717 -8.359 29.249 1.00 95.00 114 ILE A N 1
ATOM 938 C CA . ILE A 1 114 ? -27.230 -9.742 29.241 1.00 95.00 114 ILE A CA 1
ATOM 939 C C . ILE A 1 114 ? -28.418 -9.896 28.278 1.00 95.00 114 ILE A C 1
ATOM 941 O O . ILE A 1 114 ? -28.579 -10.947 27.670 1.00 95.00 114 ILE A O 1
ATOM 945 N N . VAL A 1 115 ? -29.245 -8.855 28.139 1.00 96.50 115 VAL A N 1
ATOM 946 C CA . VAL A 1 115 ? -30.442 -8.858 27.275 1.00 96.50 115 VAL A CA 1
ATOM 947 C C . VAL A 1 115 ? -30.132 -8.315 25.867 1.00 96.50 115 VAL A C 1
ATOM 949 O O . VAL A 1 115 ? -31.004 -8.275 25.002 1.00 96.50 115 VAL A O 1
ATOM 952 N N . GLU A 1 116 ? -28.891 -7.891 25.617 1.00 95.12 116 GLU A N 1
ATOM 953 C CA . GLU A 1 116 ? -28.460 -7.318 24.343 1.00 95.12 116 GLU A CA 1
ATOM 954 C C . GLU A 1 116 ? -28.533 -8.360 23.218 1.00 95.12 116 GLU A C 1
ATOM 956 O O . GLU A 1 116 ? -27.992 -9.462 23.314 1.00 95.12 116 GLU A O 1
ATOM 961 N N . THR A 1 117 ? -29.200 -8.004 22.121 1.00 97.44 117 THR A N 1
ATOM 962 C CA . THR A 1 117 ? -29.209 -8.846 20.914 1.00 97.44 117 THR A CA 1
ATOM 963 C C . THR A 1 117 ? -27.856 -8.784 20.203 1.00 97.44 117 THR A C 1
ATOM 965 O O . THR A 1 117 ? -27.163 -7.770 20.271 1.00 97.44 117 THR A O 1
ATOM 968 N N . GLY A 1 118 ? -27.493 -9.825 19.444 1.00 97.12 118 GLY A N 1
ATOM 969 C CA . GLY A 1 118 ? -26.232 -9.835 18.687 1.00 97.12 118 GLY A CA 1
ATOM 970 C C . GLY A 1 118 ? -26.069 -8.628 17.750 1.00 97.12 118 GLY A C 1
ATOM 971 O O . GLY A 1 118 ? -24.986 -8.057 17.661 1.00 97.12 118 GLY A O 1
ATOM 972 N N . GLU A 1 119 ? -27.156 -8.165 17.121 1.00 97.12 119 GLU A N 1
ATOM 973 C CA . GLU A 1 119 ? -27.130 -6.961 16.279 1.00 97.12 119 GLU A CA 1
ATOM 974 C C . GLU A 1 119 ? -26.873 -5.676 17.071 1.00 97.12 119 GLU A C 1
ATOM 976 O O . GLU A 1 119 ? -26.136 -4.801 16.614 1.00 97.12 119 GLU A O 1
ATOM 981 N N . GLN A 1 120 ? -27.491 -5.533 18.247 1.00 96.25 120 GLN A N 1
ATOM 982 C CA . GLN A 1 120 ? -27.247 -4.386 19.123 1.00 96.25 120 GLN A CA 1
ATOM 983 C C . GLN A 1 120 ? -25.797 -4.385 19.610 1.00 96.25 120 GLN A C 1
ATOM 985 O O . GLN A 1 120 ? -25.151 -3.336 19.557 1.00 96.25 120 GLN A O 1
ATOM 990 N N . HIS A 1 121 ? -25.274 -5.565 19.955 1.00 95.94 121 HIS A N 1
ATOM 991 C CA . HIS A 1 121 ? -23.891 -5.740 20.374 1.00 95.94 121 HIS A CA 1
ATOM 992 C C . HIS A 1 121 ? -22.903 -5.325 19.282 1.00 95.94 121 HIS A C 1
ATOM 994 O O . HIS A 1 121 ? -22.006 -4.522 19.533 1.00 95.94 121 HIS A O 1
ATOM 1000 N N . GLU A 1 122 ? -23.098 -5.791 18.046 1.00 97.56 122 GLU A N 1
ATOM 1001 C CA . GLU A 1 122 ? -22.247 -5.399 16.917 1.00 97.56 122 GLU A CA 1
ATOM 1002 C C . GLU A 1 122 ? -22.354 -3.903 16.597 1.00 97.56 122 GLU A C 1
ATOM 1004 O O . GLU A 1 122 ? -21.336 -3.251 16.367 1.00 97.56 122 GLU A O 1
ATOM 1009 N N . ARG A 1 123 ? -23.555 -3.304 16.650 1.00 97.00 123 ARG A N 1
ATOM 1010 C CA . ARG A 1 123 ? -23.712 -1.847 16.464 1.00 97.00 123 ARG A CA 1
ATOM 1011 C C . ARG A 1 123 ? -22.960 -1.057 17.534 1.00 97.00 123 ARG A C 1
ATOM 1013 O O . ARG A 1 123 ? -22.321 -0.056 17.215 1.00 97.00 123 ARG A O 1
ATOM 1020 N N . MET A 1 124 ? -23.021 -1.499 18.786 1.00 96.56 124 MET A N 1
ATOM 1021 C CA . MET A 1 124 ? -22.313 -0.873 19.901 1.00 96.56 124 MET A CA 1
ATOM 1022 C C . MET A 1 124 ? -20.790 -1.036 19.769 1.00 96.56 124 MET A C 1
ATOM 1024 O O . MET A 1 124 ? -20.062 -0.052 19.921 1.00 96.56 124 MET A O 1
ATOM 1028 N N . LEU A 1 125 ? -20.301 -2.222 19.383 1.00 97.00 125 LEU A N 1
ATOM 1029 C CA . LEU A 1 125 ? -18.885 -2.448 19.076 1.00 97.00 125 LEU A CA 1
ATOM 1030 C C . LEU A 1 125 ? -18.406 -1.591 17.901 1.00 97.00 125 LEU A C 1
ATOM 1032 O O . LEU A 1 125 ? -17.307 -1.040 17.958 1.00 97.00 125 LEU A O 1
ATOM 1036 N N . GLU A 1 126 ? -19.209 -1.435 16.849 1.00 97.50 126 GLU A N 1
ATOM 1037 C CA . GLU A 1 126 ? -18.838 -0.600 15.707 1.00 97.50 126 GLU A CA 1
ATOM 1038 C C . GLU A 1 126 ? -18.772 0.880 16.096 1.00 97.50 126 GLU A C 1
ATOM 1040 O O . GLU A 1 126 ? -17.789 1.552 15.776 1.00 97.50 126 GLU A O 1
ATOM 1045 N N . GLN A 1 127 ? -19.739 1.377 16.878 1.00 97.44 127 GLN A N 1
ATOM 1046 C CA . GLN A 1 127 ? -19.672 2.725 17.456 1.00 97.44 127 GLN A CA 1
ATOM 1047 C C . GLN A 1 127 ? -18.408 2.908 18.303 1.00 97.44 127 GLN A C 1
ATOM 1049 O O . GLN A 1 127 ? -17.719 3.921 18.173 1.00 97.44 127 GLN A O 1
ATOM 1054 N N . GLN A 1 128 ? -18.047 1.913 19.118 1.00 97.62 128 GLN A N 1
ATOM 1055 C CA . GLN A 1 128 ? -16.814 1.943 19.899 1.00 97.62 128 GLN A CA 1
ATOM 1056 C C . GLN A 1 128 ? -15.567 1.995 19.000 1.00 97.62 128 GLN A C 1
ATOM 1058 O O . GLN A 1 128 ? -14.693 2.828 19.233 1.00 97.62 128 GLN A O 1
ATOM 1063 N N . ARG A 1 129 ? -15.491 1.180 17.938 1.00 97.38 129 ARG A N 1
ATOM 1064 C CA . ARG A 1 129 ? -14.375 1.197 16.969 1.00 97.38 129 ARG A CA 1
ATOM 1065 C C . ARG A 1 129 ? -14.272 2.533 16.233 1.00 97.38 129 ARG A C 1
ATOM 1067 O O . ARG A 1 129 ? -13.165 2.993 15.959 1.00 97.38 129 ARG A O 1
ATOM 1074 N N . VAL A 1 130 ? -15.398 3.155 15.875 1.00 97.56 130 VAL A N 1
ATOM 1075 C CA . VAL A 1 130 ? -15.429 4.496 15.260 1.00 97.56 130 VAL A CA 1
ATOM 1076 C C . VAL A 1 130 ? -14.892 5.544 16.235 1.00 97.56 130 VAL A C 1
ATOM 1078 O O . VAL A 1 130 ? -13.990 6.301 15.872 1.00 97.56 130 VAL A O 1
ATOM 1081 N N . CYS A 1 131 ? -15.367 5.542 17.481 1.00 97.25 131 CYS A N 1
ATOM 1082 C CA . CYS A 1 131 ? -14.859 6.426 18.528 1.00 97.25 131 CYS A CA 1
ATOM 1083 C C . CYS A 1 131 ? -13.355 6.222 18.764 1.00 97.25 131 CYS A C 1
ATOM 1085 O O . CYS A 1 131 ? -12.602 7.194 18.791 1.00 97.25 131 CYS A O 1
ATOM 1087 N N . ASP A 1 132 ? -12.889 4.975 18.858 1.00 96.38 132 ASP A N 1
ATOM 1088 C CA . ASP A 1 132 ? -11.471 4.657 19.035 1.00 96.38 132 ASP A CA 1
ATOM 1089 C C . ASP A 1 132 ? -10.623 5.143 17.855 1.00 96.38 132 ASP A C 1
ATOM 1091 O O . ASP A 1 132 ? -9.563 5.733 18.080 1.00 96.38 132 ASP A O 1
ATOM 1095 N N . ARG A 1 133 ? -11.097 4.958 16.611 1.00 96.69 133 ARG A N 1
ATOM 1096 C CA . ARG A 1 133 ? -10.450 5.490 15.399 1.00 96.69 133 ARG A CA 1
ATOM 1097 C C . ARG A 1 133 ? -10.340 7.012 15.457 1.00 96.69 133 ARG A C 1
ATOM 1099 O O . ARG A 1 133 ? -9.238 7.536 15.294 1.00 96.69 133 ARG A O 1
ATOM 1106 N N . SER A 1 134 ? -11.434 7.703 15.777 1.00 97.25 134 SER A N 1
ATOM 1107 C CA . SER A 1 134 ? -11.458 9.164 15.921 1.00 97.25 134 SER A CA 1
ATOM 1108 C C . SER A 1 134 ? -10.472 9.644 16.988 1.00 97.25 134 SER A C 1
ATOM 1110 O O . SER A 1 134 ? -9.669 10.536 16.730 1.00 97.25 134 SER A O 1
ATOM 1112 N N . ILE A 1 135 ? -10.476 9.011 18.166 1.00 95.06 135 ILE A N 1
ATOM 1113 C CA . ILE A 1 135 ? -9.554 9.333 19.261 1.00 95.06 135 ILE A CA 1
ATOM 1114 C C . ILE A 1 135 ? -8.108 9.063 18.841 1.00 95.06 135 ILE A C 1
ATOM 1116 O O . ILE A 1 135 ? -7.207 9.784 19.256 1.00 95.06 135 ILE A O 1
ATOM 1120 N N . THR A 1 136 ? -7.832 8.010 18.064 1.00 93.94 136 THR A N 1
ATOM 1121 C CA . THR A 1 136 ? -6.468 7.749 17.582 1.00 93.94 136 THR A CA 1
ATOM 1122 C C . THR A 1 136 ? -6.000 8.745 16.533 1.00 93.94 136 THR A C 1
ATOM 1124 O O . THR A 1 136 ? -4.835 9.127 16.588 1.00 93.94 136 THR A O 1
ATOM 1127 N N . ALA A 1 137 ? -6.882 9.184 15.635 1.00 94.94 137 ALA A N 1
ATOM 1128 C CA . ALA A 1 137 ? -6.557 10.155 14.597 1.00 94.94 137 ALA A CA 1
ATOM 1129 C C . ALA A 1 137 ? -6.262 11.547 15.178 1.00 94.94 137 ALA A C 1
ATOM 1131 O O . ALA A 1 137 ? -5.376 12.238 14.692 1.00 94.94 137 ALA A O 1
ATOM 1132 N N . SER A 1 138 ? -6.944 11.937 16.260 1.00 95.75 138 SER A N 1
ATOM 1133 C CA . SER A 1 138 ? -6.771 13.247 16.899 1.00 95.75 138 SER A CA 1
ATOM 1134 C C . SER A 1 138 ? -5.600 13.330 17.893 1.00 95.75 138 SER A C 1
ATOM 1136 O O . SER A 1 138 ? -5.479 14.324 18.610 1.00 95.75 138 SER A O 1
ATOM 1138 N N . LYS A 1 139 ? -4.764 12.289 18.021 1.00 94.12 139 LYS A N 1
ATOM 1139 C CA . LYS A 1 139 ? -3.660 12.275 18.998 1.00 94.12 139 LYS A CA 1
ATOM 1140 C C . LYS A 1 139 ? -2.478 13.102 18.536 1.00 94.12 139 LYS A C 1
ATOM 1142 O O . LYS A 1 139 ? -2.004 12.960 17.414 1.00 94.12 139 LYS A O 1
ATOM 1147 N N . THR A 1 140 ? -1.917 13.863 19.469 1.00 97.50 140 THR A N 1
ATOM 1148 C CA . THR A 1 140 ? -0.603 14.478 19.278 1.00 97.50 140 THR A CA 1
ATOM 1149 C C . THR A 1 140 ? 0.494 13.400 19.269 1.00 97.50 140 THR A C 1
ATOM 1151 O O . THR A 1 140 ? 0.317 12.336 19.882 1.00 97.50 140 THR A O 1
ATOM 1154 N N . PRO A 1 141 ? 1.646 13.644 18.616 1.00 97.31 141 PRO A N 1
ATOM 1155 C CA . PRO A 1 141 ? 2.751 12.682 18.589 1.00 97.31 141 PRO A CA 1
ATOM 1156 C C . PRO A 1 141 ? 3.216 12.283 20.000 1.00 97.31 141 PRO A C 1
ATOM 1158 O O . PRO A 1 141 ? 3.426 11.102 20.263 1.00 97.31 141 PRO A O 1
ATOM 1161 N N . GLU A 1 142 ? 3.252 13.218 20.955 1.00 97.44 142 GLU A N 1
ATOM 1162 C CA . GLU A 1 142 ? 3.606 12.918 22.350 1.00 97.44 142 GLU A CA 1
ATOM 1163 C C . GLU A 1 142 ? 2.614 11.961 23.030 1.00 97.44 142 GLU A C 1
ATOM 1165 O O . GLU A 1 142 ? 3.004 11.039 23.751 1.00 97.44 142 GLU A O 1
ATOM 1170 N N . GLN A 1 143 ? 1.309 12.155 22.812 1.00 97.38 143 GLN A N 1
ATOM 1171 C CA . GLN A 1 143 ? 0.284 11.260 23.353 1.00 97.38 143 GLN A CA 1
ATOM 1172 C C . GLN A 1 143 ? 0.376 9.867 22.722 1.00 97.38 143 GLN A C 1
ATOM 1174 O O . GLN A 1 143 ? 0.179 8.860 23.414 1.00 97.38 143 GLN A O 1
ATOM 1179 N N . LEU A 1 144 ? 0.692 9.798 21.426 1.00 96.19 144 LEU A N 1
ATOM 1180 C CA . LEU A 1 144 ? 0.926 8.541 20.724 1.00 96.19 144 LEU A CA 1
ATOM 1181 C C . LEU A 1 144 ? 2.138 7.806 21.306 1.00 96.19 144 LEU A C 1
ATOM 1183 O O . LEU A 1 144 ? 2.025 6.625 21.637 1.00 96.19 144 LEU A O 1
ATOM 1187 N N . GLU A 1 145 ? 3.257 8.497 21.519 1.00 97.06 145 GLU A N 1
ATOM 1188 C CA . GLU A 1 145 ? 4.452 7.921 22.139 1.00 97.06 145 GLU A CA 1
ATOM 1189 C C . GLU A 1 145 ? 4.187 7.417 23.558 1.00 97.06 145 GLU A C 1
ATOM 1191 O O . GLU A 1 145 ? 4.549 6.284 23.887 1.00 97.06 145 GLU A O 1
ATOM 1196 N N . ARG A 1 146 ? 3.488 8.202 24.391 1.00 97.75 146 ARG A N 1
ATOM 1197 C CA . ARG A 1 146 ? 3.081 7.767 25.738 1.00 97.75 146 ARG A CA 1
ATOM 1198 C C . ARG A 1 146 ? 2.215 6.509 25.672 1.00 97.75 146 ARG A C 1
ATOM 1200 O O . ARG A 1 146 ? 2.489 5.546 26.390 1.00 97.75 146 ARG A O 1
ATOM 1207 N N . ARG A 1 147 ? 1.219 6.460 24.776 1.00 97.00 147 ARG A N 1
ATOM 1208 C CA . ARG A 1 147 ? 0.374 5.268 24.572 1.00 97.00 147 ARG A CA 1
ATOM 1209 C C . ARG A 1 147 ? 1.200 4.061 24.123 1.00 97.00 147 ARG A C 1
ATOM 1211 O O . ARG A 1 147 ? 1.000 2.974 24.662 1.00 97.00 147 ARG A O 1
ATOM 1218 N N . LEU A 1 148 ? 2.130 4.231 23.182 1.00 97.25 148 LEU A N 1
ATOM 1219 C CA . LEU A 1 148 ? 3.015 3.158 22.715 1.00 97.25 148 LEU A CA 1
ATOM 1220 C C . LEU A 1 148 ? 3.952 2.671 23.827 1.00 97.25 148 LEU A C 1
ATOM 1222 O O . LEU A 1 148 ? 4.132 1.464 23.982 1.00 97.25 148 LEU A O 1
ATOM 1226 N N . LYS A 1 149 ? 4.499 3.575 24.648 1.00 98.06 149 LYS A N 1
ATOM 1227 C CA . LYS A 1 149 ? 5.316 3.226 25.819 1.00 98.06 149 LYS A CA 1
ATOM 1228 C C . LYS A 1 149 ? 4.510 2.402 26.824 1.00 98.06 149 LYS A C 1
ATOM 1230 O O . LYS A 1 149 ? 4.963 1.332 27.228 1.00 98.06 149 LYS A O 1
ATOM 1235 N N . CYS A 1 150 ? 3.294 2.835 27.160 1.00 97.88 150 CYS A N 1
ATOM 1236 C CA . CYS A 1 150 ? 2.387 2.075 28.022 1.00 97.88 150 CYS A CA 1
ATOM 1237 C C . CYS A 1 150 ? 2.039 0.701 27.424 1.00 97.88 150 CYS A C 1
ATOM 1239 O O . CYS A 1 150 ? 2.064 -0.301 28.139 1.00 97.88 150 CYS A O 1
ATOM 1241 N N . ALA A 1 151 ? 1.779 0.625 26.114 1.00 97.75 151 ALA A N 1
ATOM 1242 C CA . ALA A 1 151 ? 1.505 -0.633 25.423 1.00 97.75 151 ALA A CA 1
ATOM 1243 C C . ALA A 1 151 ? 2.703 -1.596 25.480 1.00 97.75 151 ALA A C 1
ATOM 1245 O O . ALA A 1 151 ? 2.524 -2.766 25.808 1.00 97.75 151 ALA A O 1
ATOM 1246 N N . ARG A 1 152 ? 3.932 -1.110 25.252 1.00 98.12 152 ARG A N 1
ATOM 1247 C CA . ARG A 1 152 ? 5.166 -1.910 25.376 1.00 98.12 152 ARG A CA 1
ATOM 1248 C C . ARG A 1 152 ? 5.362 -2.440 26.797 1.00 98.12 152 ARG A C 1
ATOM 1250 O O . ARG A 1 152 ? 5.666 -3.618 26.964 1.00 98.12 152 ARG A O 1
ATOM 1257 N N . ILE A 1 153 ? 5.150 -1.603 27.817 1.00 98.06 153 ILE A N 1
ATOM 1258 C CA . ILE A 1 153 ? 5.241 -2.021 29.227 1.00 98.06 153 ILE A CA 1
ATOM 1259 C C . ILE A 1 153 ? 4.199 -3.102 29.531 1.00 98.06 153 ILE A C 1
ATOM 1261 O O . ILE A 1 153 ? 4.538 -4.125 30.124 1.00 98.06 153 ILE A O 1
ATOM 1265 N N . ARG A 1 154 ? 2.948 -2.913 29.092 1.00 97.81 154 ARG A N 1
ATOM 1266 C CA . ARG A 1 154 ? 1.877 -3.902 29.270 1.00 97.81 154 ARG A CA 1
ATOM 1267 C C . ARG A 1 154 ? 2.218 -5.225 28.588 1.00 97.81 154 ARG A C 1
ATOM 1269 O O . ARG A 1 154 ? 2.110 -6.263 29.229 1.00 97.81 154 ARG A O 1
ATOM 1276 N N . LEU A 1 155 ? 2.668 -5.196 27.334 1.00 97.00 155 LEU A N 1
ATOM 1277 C CA . LEU A 1 155 ? 3.075 -6.400 26.603 1.00 97.00 155 LEU A CA 1
ATOM 1278 C C . LEU A 1 155 ? 4.241 -7.116 27.288 1.00 97.00 155 LEU A C 1
ATOM 1280 O O . LEU A 1 155 ? 4.219 -8.337 27.391 1.00 97.00 155 LEU A O 1
ATOM 1284 N N . ARG A 1 156 ? 5.219 -6.373 27.822 1.00 97.38 156 ARG A N 1
ATOM 1285 C CA . ARG A 1 156 ? 6.324 -6.958 28.593 1.00 97.38 156 ARG A CA 1
ATOM 1286 C C . ARG A 1 156 ? 5.819 -7.660 29.852 1.00 97.38 156 ARG A C 1
ATOM 1288 O O . ARG A 1 156 ? 6.221 -8.788 30.097 1.00 97.38 156 ARG A O 1
ATOM 1295 N N . ARG A 1 157 ? 4.916 -7.024 30.607 1.00 98.00 157 ARG A N 1
ATOM 1296 C CA . ARG A 1 157 ? 4.298 -7.620 31.805 1.00 98.00 157 ARG A CA 1
ATOM 1297 C C . ARG A 1 157 ? 3.497 -8.879 31.473 1.00 98.00 157 ARG A C 1
ATOM 1299 O O . ARG A 1 157 ? 3.611 -9.869 32.186 1.00 98.00 157 ARG A O 1
ATOM 1306 N N . LEU A 1 158 ? 2.726 -8.853 30.385 1.00 95.56 158 LEU A N 1
ATOM 1307 C CA . LEU A 1 158 ? 1.988 -10.026 29.912 1.00 95.56 158 LEU A CA 1
ATOM 1308 C C . LEU A 1 158 ? 2.941 -11.157 29.516 1.00 95.56 158 LEU A C 1
ATOM 1310 O O . LEU A 1 158 ? 2.728 -12.285 29.932 1.00 95.56 158 LEU A O 1
ATOM 1314 N N . ALA A 1 159 ? 4.025 -10.853 28.798 1.00 93.88 159 ALA A N 1
ATOM 1315 C CA . ALA A 1 159 ? 5.021 -11.848 28.406 1.00 93.88 159 ALA A CA 1
ATOM 1316 C C . ALA A 1 159 ? 5.761 -12.465 29.605 1.00 93.88 159 ALA A C 1
ATOM 1318 O O . ALA A 1 159 ? 6.113 -13.638 29.562 1.00 93.88 159 ALA A O 1
ATOM 1319 N N . THR A 1 160 ? 5.998 -11.704 30.679 1.00 95.69 160 THR A N 1
ATOM 1320 C CA . THR A 1 160 ? 6.611 -12.240 31.907 1.00 95.69 160 THR A CA 1
ATOM 1321 C C . THR A 1 160 ? 5.638 -13.043 32.769 1.00 95.69 160 THR A C 1
ATOM 1323 O O . THR A 1 160 ? 6.079 -13.907 33.514 1.00 95.69 160 THR A O 1
ATOM 1326 N N . ALA A 1 161 ? 4.334 -12.759 32.683 1.00 96.88 161 ALA A N 1
ATOM 1327 C CA . ALA A 1 161 ? 3.284 -13.493 33.396 1.00 96.88 161 ALA A CA 1
ATOM 1328 C C . ALA A 1 161 ? 2.754 -14.713 32.611 1.00 96.88 161 ALA A C 1
ATOM 1330 O O . ALA A 1 161 ? 1.964 -15.494 33.137 1.00 96.88 161 ALA A O 1
ATOM 1331 N N . GLU A 1 162 ? 3.158 -14.860 31.348 1.00 95.81 162 GLU A N 1
ATOM 1332 C CA . GLU A 1 162 ? 2.738 -15.926 30.439 1.00 95.81 162 GLU A CA 1
ATOM 1333 C C . GLU A 1 162 ? 3.209 -17.297 30.953 1.00 95.81 162 GLU A C 1
ATOM 1335 O O . GLU A 1 162 ? 4.390 -17.499 31.248 1.00 95.81 162 GLU A O 1
ATOM 1340 N N . ARG A 1 163 ? 2.290 -18.270 31.035 1.00 97.69 163 ARG A N 1
ATOM 1341 C CA . ARG A 1 163 ? 2.658 -19.660 31.356 1.00 97.69 163 ARG A CA 1
ATOM 1342 C C . ARG A 1 163 ? 3.478 -20.265 30.217 1.00 97.69 163 ARG A C 1
ATOM 1344 O O . ARG A 1 163 ? 3.285 -19.913 29.054 1.00 97.69 163 ARG A O 1
ATOM 1351 N N . ARG A 1 164 ? 4.341 -21.236 30.530 1.00 96.38 164 ARG A N 1
ATOM 1352 C CA . ARG A 1 164 ? 5.214 -21.893 29.541 1.00 96.38 164 ARG A CA 1
ATOM 1353 C C . ARG A 1 164 ? 4.445 -22.432 28.326 1.00 96.38 164 ARG A C 1
ATOM 1355 O O . ARG A 1 164 ? 4.829 -22.133 27.204 1.00 96.38 164 ARG A O 1
ATOM 1362 N N . GLU A 1 165 ? 3.327 -23.118 28.544 1.00 97.56 165 GLU A N 1
ATOM 1363 C CA . GLU A 1 165 ? 2.483 -23.653 27.462 1.00 97.56 165 GLU A CA 1
ATOM 1364 C C . GLU A 1 165 ? 1.895 -22.557 26.559 1.00 97.56 165 GLU A C 1
ATOM 1366 O O . GLU A 1 165 ? 1.859 -22.693 25.338 1.00 97.56 165 GLU A O 1
ATOM 1371 N N . GLN A 1 166 ? 1.448 -21.439 27.144 1.00 97.00 166 GLN A N 1
ATOM 1372 C CA . GLN A 1 166 ? 0.924 -20.299 26.381 1.00 97.00 166 GLN A CA 1
ATOM 1373 C C . GLN A 1 166 ? 2.030 -19.671 25.530 1.00 97.00 166 GLN A C 1
ATOM 1375 O O . GLN A 1 166 ? 1.819 -19.387 24.350 1.00 97.00 166 GLN A O 1
ATOM 1380 N N . ARG A 1 167 ? 3.233 -19.547 26.104 1.00 96.06 167 ARG A N 1
ATOM 1381 C CA . ARG A 1 167 ? 4.418 -19.057 25.401 1.00 96.06 167 ARG A CA 1
ATOM 1382 C C . ARG A 1 167 ? 4.799 -19.967 24.237 1.00 96.06 167 ARG A C 1
ATOM 1384 O O . ARG A 1 167 ? 5.108 -19.457 23.162 1.00 96.06 167 ARG A O 1
ATOM 1391 N N . GLU A 1 168 ? 4.787 -21.282 24.430 1.00 97.25 168 GLU A N 1
ATOM 1392 C CA . GLU A 1 168 ? 5.086 -22.256 23.375 1.00 97.25 168 GLU A CA 1
ATOM 1393 C C . GLU A 1 168 ? 4.063 -22.164 22.235 1.00 97.25 168 GLU A C 1
ATOM 1395 O O . GLU A 1 168 ? 4.472 -21.964 21.091 1.00 97.25 168 GLU A O 1
ATOM 1400 N N . LYS A 1 169 ? 2.757 -22.131 22.542 1.00 97.31 169 LYS A N 1
ATOM 1401 C CA . LYS A 1 169 ? 1.692 -21.914 21.543 1.00 97.31 169 LYS A CA 1
ATOM 1402 C C . LYS A 1 169 ? 1.859 -20.597 20.781 1.00 97.31 169 LYS A C 1
ATOM 1404 O O . LYS A 1 169 ? 1.739 -20.561 19.558 1.00 97.31 169 LYS A O 1
ATOM 1409 N N . ARG A 1 170 ? 2.172 -19.497 21.474 1.00 96.56 170 ARG A N 1
ATOM 1410 C CA . ARG A 1 170 ? 2.417 -18.195 20.832 1.00 96.56 170 ARG A CA 1
ATOM 1411 C C . ARG A 1 170 ? 3.632 -18.240 19.904 1.00 96.56 170 ARG A C 1
ATOM 1413 O O . ARG A 1 170 ? 3.587 -17.677 18.811 1.00 96.56 170 ARG A O 1
ATOM 1420 N N . LEU A 1 171 ? 4.725 -18.884 20.319 1.00 96.50 171 LEU A N 1
ATOM 1421 C CA . LEU A 1 171 ? 5.924 -19.039 19.488 1.00 96.50 171 LEU A CA 1
ATOM 1422 C C . LEU A 1 171 ? 5.666 -19.937 18.275 1.00 96.50 171 LEU A C 1
ATOM 1424 O O . LEU A 1 171 ? 6.148 -19.625 17.189 1.00 96.50 171 LEU A O 1
ATOM 1428 N N . GLU A 1 172 ? 4.891 -21.004 18.434 1.00 97.38 172 GLU A N 1
ATOM 1429 C CA . GLU A 1 172 ? 4.463 -21.876 17.341 1.00 97.38 172 GLU A CA 1
ATOM 1430 C C . GLU A 1 172 ? 3.629 -21.113 16.305 1.00 97.38 172 GLU A C 1
ATOM 1432 O O . GLU A 1 172 ? 3.957 -21.143 15.121 1.00 97.38 172 GLU A O 1
ATOM 1437 N N . GLN A 1 173 ? 2.646 -20.318 16.742 1.00 96.94 173 GLN A N 1
ATOM 1438 C CA . GLN A 1 173 ? 1.865 -19.446 15.855 1.00 96.94 173 GLN A CA 1
ATOM 1439 C C . GLN A 1 173 ? 2.747 -18.445 15.095 1.00 96.94 173 GLN A C 1
ATOM 1441 O O . GLN A 1 173 ? 2.550 -18.219 13.900 1.00 96.94 173 GLN A O 1
ATOM 1446 N N . ILE A 1 174 ? 3.746 -17.855 15.764 1.00 95.88 174 ILE A N 1
ATOM 1447 C CA . ILE A 1 174 ? 4.701 -16.944 15.118 1.00 95.88 174 ILE A CA 1
ATOM 1448 C C . ILE A 1 174 ? 5.533 -17.691 14.069 1.00 95.88 174 ILE A C 1
ATOM 1450 O O . ILE A 1 174 ? 5.667 -17.199 12.950 1.00 95.88 174 ILE A O 1
ATOM 1454 N N . ARG A 1 175 ? 6.063 -18.879 14.388 1.00 95.94 175 ARG A N 1
ATOM 1455 C CA . ARG A 1 175 ? 6.836 -19.702 13.441 1.00 95.94 175 ARG A CA 1
ATOM 1456 C C . ARG A 1 175 ? 5.991 -20.120 12.240 1.00 95.94 175 ARG A C 1
ATOM 1458 O O . ARG A 1 175 ? 6.453 -19.971 11.113 1.00 95.94 175 ARG A O 1
ATOM 1465 N N . ALA A 1 176 ? 4.755 -20.566 12.463 1.00 95.06 176 ALA A N 1
ATOM 1466 C CA . ALA A 1 176 ? 3.819 -20.928 11.403 1.00 95.06 176 ALA A CA 1
ATOM 1467 C C . ALA A 1 176 ? 3.528 -19.735 10.479 1.00 95.06 176 ALA A C 1
ATOM 1469 O O . ALA A 1 176 ? 3.592 -19.872 9.258 1.00 95.06 176 ALA A O 1
ATOM 1470 N N . ARG A 1 177 ? 3.304 -18.541 11.048 1.00 93.56 177 ARG A N 1
ATOM 1471 C CA . ARG A 1 177 ? 3.106 -17.306 10.275 1.00 93.56 177 ARG A CA 1
ATOM 1472 C C . ARG A 1 177 ? 4.350 -16.899 9.481 1.00 93.56 177 ARG A C 1
ATOM 1474 O O . ARG A 1 177 ? 4.227 -16.477 8.340 1.00 93.56 177 ARG A O 1
ATOM 1481 N N . MET A 1 178 ? 5.545 -17.009 10.057 1.00 91.31 178 MET A N 1
ATOM 1482 C CA . MET A 1 178 ? 6.784 -16.698 9.332 1.00 91.31 178 MET A CA 1
ATOM 1483 C C . MET A 1 178 ? 7.060 -17.713 8.218 1.00 91.31 178 MET A C 1
ATOM 1485 O O . MET A 1 178 ? 7.486 -17.331 7.131 1.00 91.31 178 MET A O 1
ATOM 1489 N N . SER A 1 179 ? 6.765 -18.992 8.460 1.00 91.06 179 SER A N 1
ATOM 1490 C CA . SER A 1 179 ? 6.865 -20.048 7.451 1.00 91.06 179 SER A CA 1
ATOM 1491 C C . SER A 1 179 ? 5.904 -19.798 6.285 1.00 91.06 179 SER A C 1
ATOM 1493 O O . SER A 1 179 ? 6.320 -19.830 5.127 1.00 91.06 179 SER A O 1
ATOM 1495 N N . SER A 1 180 ? 4.643 -19.450 6.567 1.00 90.19 180 SER A N 1
ATOM 1496 C CA . SER A 1 180 ? 3.661 -19.150 5.519 1.00 90.19 180 SER A CA 1
ATOM 1497 C C . SER A 1 180 ? 4.028 -17.908 4.704 1.00 90.19 180 SER A C 1
ATOM 1499 O O . SER A 1 180 ? 3.858 -17.916 3.485 1.00 90.19 180 SER A O 1
ATOM 1501 N N . LEU A 1 181 ? 4.605 -16.878 5.335 1.00 87.19 181 LEU A N 1
ATOM 1502 C CA . LEU A 1 181 ? 5.144 -15.713 4.629 1.00 87.19 181 LEU A CA 1
ATOM 1503 C C . LEU A 1 181 ? 6.312 -16.091 3.710 1.00 87.19 181 LEU A C 1
ATOM 1505 O O . LEU A 1 181 ? 6.301 -15.712 2.543 1.00 87.19 181 LEU A O 1
ATOM 1509 N N . GLY A 1 182 ? 7.265 -16.902 4.178 1.00 86.00 182 GLY A N 1
ATOM 1510 C CA . GLY A 1 182 ? 8.380 -17.361 3.342 1.00 86.00 182 GLY A CA 1
ATOM 1511 C C . GLY A 1 182 ? 7.930 -18.220 2.151 1.00 86.00 182 GLY A C 1
ATOM 1512 O O . GLY A 1 182 ? 8.494 -18.128 1.060 1.00 86.00 182 GLY A O 1
ATOM 1513 N N . VAL A 1 183 ? 6.885 -19.037 2.321 1.00 85.88 183 VAL A N 1
ATOM 1514 C CA . VAL A 1 183 ? 6.259 -19.776 1.210 1.00 85.88 183 VAL A CA 1
ATOM 1515 C C . VAL A 1 183 ? 5.576 -18.816 0.232 1.00 85.88 183 VAL A C 1
ATOM 1517 O O . VAL A 1 183 ? 5.730 -18.975 -0.980 1.00 85.88 183 VAL A O 1
ATOM 1520 N N . ALA A 1 184 ? 4.865 -17.801 0.729 1.00 86.38 184 ALA A N 1
ATOM 1521 C CA . ALA A 1 184 ? 4.226 -16.789 -0.108 1.00 86.38 184 ALA A CA 1
ATOM 1522 C C . ALA A 1 184 ? 5.246 -15.972 -0.921 1.00 86.38 184 ALA A C 1
ATOM 1524 O O . ALA A 1 184 ? 5.034 -15.759 -2.114 1.00 86.38 184 ALA A O 1
ATOM 1525 N N . GLU A 1 185 ? 6.375 -15.584 -0.324 1.00 87.94 185 GLU A N 1
ATOM 1526 C CA . GLU A 1 185 ? 7.472 -14.892 -1.013 1.00 87.94 185 GLU A CA 1
ATOM 1527 C C . GLU A 1 185 ? 8.073 -15.756 -2.126 1.00 87.94 185 GLU A C 1
ATOM 1529 O O . GLU A 1 185 ? 8.139 -15.322 -3.276 1.00 87.94 185 GLU A O 1
ATOM 1534 N N . LYS A 1 186 ? 8.402 -17.022 -1.837 1.00 89.50 186 LYS A N 1
ATOM 1535 C CA . LYS A 1 186 ? 8.892 -17.968 -2.856 1.00 89.50 186 LYS A CA 1
ATOM 1536 C C . LYS A 1 186 ? 7.883 -18.169 -3.986 1.00 89.50 186 LYS A C 1
ATOM 1538 O O . LYS A 1 186 ? 8.264 -18.269 -5.152 1.00 89.50 186 LYS A O 1
ATOM 1543 N N . ASN A 1 187 ? 6.592 -18.226 -3.666 1.00 88.06 187 ASN A N 1
ATOM 1544 C CA . ASN A 1 187 ? 5.536 -18.326 -4.671 1.00 88.06 187 ASN A CA 1
ATOM 1545 C C . ASN A 1 187 ? 5.434 -17.051 -5.518 1.00 88.06 187 ASN A C 1
ATOM 1547 O O . ASN A 1 187 ? 5.248 -17.147 -6.731 1.00 88.06 187 ASN A O 1
ATOM 1551 N N . HIS A 1 188 ? 5.608 -15.873 -4.918 1.00 88.56 188 HIS A N 1
ATOM 1552 C CA . HIS A 1 188 ? 5.655 -14.606 -5.642 1.00 88.56 188 HIS A CA 1
ATOM 1553 C C . HIS A 1 188 ? 6.860 -14.535 -6.590 1.00 88.56 188 HIS A C 1
ATOM 1555 O O . HIS A 1 188 ? 6.700 -14.203 -7.765 1.00 88.56 188 HIS A O 1
ATOM 1561 N N . GLU A 1 189 ? 8.049 -14.927 -6.130 1.00 93.00 189 GLU A N 1
ATOM 1562 C CA . GLU A 1 189 ? 9.250 -15.000 -6.968 1.00 93.00 189 GLU A CA 1
ATOM 1563 C C . GLU A 1 189 ? 9.073 -15.972 -8.138 1.00 93.00 189 GLU A C 1
ATOM 1565 O O . GLU A 1 189 ? 9.359 -15.623 -9.287 1.00 93.00 189 GLU A O 1
ATOM 1570 N N . ARG A 1 190 ? 8.523 -17.165 -7.878 1.00 91.81 190 ARG A N 1
ATOM 1571 C CA . ARG A 1 190 ? 8.174 -18.134 -8.928 1.00 91.81 190 ARG A CA 1
ATOM 1572 C C . ARG A 1 190 ? 7.182 -17.545 -9.928 1.00 91.81 190 ARG A C 1
ATOM 1574 O O . ARG A 1 190 ? 7.373 -17.704 -11.131 1.00 91.81 190 ARG A O 1
ATOM 1581 N N . ALA A 1 191 ? 6.155 -16.834 -9.463 1.00 93.94 191 ALA A N 1
ATOM 1582 C CA . ALA A 1 191 ? 5.179 -16.187 -10.335 1.00 93.94 191 ALA A CA 1
ATOM 1583 C C . ALA A 1 191 ? 5.827 -15.119 -11.235 1.00 93.94 191 ALA A C 1
ATOM 1585 O O . ALA A 1 191 ? 5.543 -15.075 -12.437 1.00 93.94 191 ALA A O 1
ATOM 1586 N N . LEU A 1 192 ? 6.739 -14.305 -10.691 1.00 95.75 192 LEU A N 1
ATOM 1587 C CA . LEU A 1 192 ? 7.509 -13.326 -11.462 1.00 95.75 192 LEU A CA 1
ATOM 1588 C C . LEU A 1 192 ? 8.425 -13.999 -12.491 1.00 95.75 192 LEU A C 1
ATOM 1590 O O . LEU A 1 192 ? 8.499 -13.541 -13.633 1.00 95.75 192 LEU A O 1
ATOM 1594 N N . GLU A 1 193 ? 9.092 -15.099 -12.139 1.00 96.06 193 GLU A N 1
ATOM 1595 C CA . GLU A 1 193 ? 9.935 -15.826 -13.093 1.00 96.06 193 GLU A CA 1
ATOM 1596 C C . GLU A 1 193 ? 9.097 -16.473 -14.203 1.00 96.06 193 GLU A C 1
ATOM 1598 O O . GLU A 1 193 ? 9.413 -16.321 -15.385 1.00 96.06 193 GLU A O 1
ATOM 1603 N N . CYS A 1 194 ? 7.953 -17.080 -13.870 1.00 95.31 194 CYS A N 1
ATOM 1604 C CA . CYS A 1 194 ? 6.995 -17.559 -14.866 1.00 95.31 194 CYS A CA 1
ATOM 1605 C C . CYS A 1 194 ? 6.525 -16.428 -15.797 1.00 95.31 194 CYS A C 1
ATOM 1607 O O . CYS A 1 194 ? 6.425 -16.628 -17.011 1.00 95.31 194 CYS A O 1
ATOM 1609 N N . GLN A 1 195 ? 6.266 -15.229 -15.265 1.00 97.00 195 GLN A N 1
ATOM 1610 C CA . GLN A 1 195 ? 5.899 -14.060 -16.067 1.00 97.00 195 GLN A CA 1
ATOM 1611 C C . GLN A 1 195 ? 7.030 -13.649 -17.024 1.00 97.00 195 GLN A C 1
ATOM 1613 O O . GLN A 1 195 ? 6.773 -13.410 -18.208 1.00 97.00 195 GLN A O 1
ATOM 1618 N N . ARG A 1 196 ? 8.283 -13.618 -16.551 1.00 97.38 196 ARG A N 1
ATOM 1619 C CA . ARG A 1 196 ? 9.468 -13.316 -17.373 1.00 97.38 196 ARG A CA 1
ATOM 1620 C C . ARG A 1 196 ? 9.678 -14.349 -18.474 1.00 97.38 196 ARG A C 1
ATOM 1622 O O . ARG A 1 196 ? 9.922 -13.965 -19.616 1.00 97.38 196 ARG A O 1
ATOM 1629 N N . VAL A 1 197 ? 9.534 -15.639 -18.167 1.00 97.31 197 VAL A N 1
ATOM 1630 C CA . VAL A 1 197 ? 9.630 -16.732 -19.149 1.00 97.31 197 VAL A CA 1
ATOM 1631 C C . VAL A 1 197 ? 8.551 -16.596 -20.222 1.00 97.31 197 VAL A C 1
ATOM 1633 O O . VAL A 1 197 ? 8.867 -16.622 -21.410 1.00 97.31 197 VAL A O 1
ATOM 1636 N N . ARG A 1 198 ? 7.289 -16.369 -19.833 1.00 96.94 198 ARG A N 1
ATOM 1637 C CA . ARG A 1 198 ? 6.190 -16.138 -20.789 1.00 96.94 198 ARG A CA 1
ATOM 1638 C C . ARG A 1 198 ? 6.457 -14.923 -21.677 1.00 96.94 198 ARG A C 1
ATOM 1640 O O . ARG A 1 198 ? 6.185 -14.970 -22.875 1.00 96.94 198 ARG A O 1
ATOM 1647 N N . TYR A 1 199 ? 7.003 -13.848 -21.109 1.00 96.62 199 TYR A N 1
ATOM 1648 C CA . TYR A 1 199 ? 7.361 -12.648 -21.860 1.00 96.62 199 TYR A CA 1
ATOM 1649 C C . TYR A 1 199 ? 8.514 -12.894 -22.846 1.00 96.62 199 TYR A C 1
ATOM 1651 O O . TYR A 1 199 ? 8.391 -12.510 -24.008 1.00 96.62 199 TYR A O 1
ATOM 1659 N N . ARG A 1 200 ? 9.589 -13.582 -22.427 1.00 97.38 200 ARG A N 1
ATOM 1660 C CA . ARG A 1 200 ? 10.696 -13.991 -23.315 1.00 97.38 200 ARG A CA 1
ATOM 1661 C C . ARG A 1 200 ? 10.183 -14.832 -24.480 1.00 97.38 200 ARG A C 1
ATOM 1663 O O . ARG A 1 200 ? 10.371 -14.444 -25.627 1.00 97.38 200 ARG A O 1
ATOM 1670 N N . ARG A 1 201 ? 9.407 -15.881 -24.187 1.00 97.44 201 ARG A N 1
ATOM 1671 C CA . ARG A 1 201 ? 8.815 -16.760 -25.206 1.00 97.44 201 ARG A CA 1
ATOM 1672 C C . ARG A 1 201 ? 7.930 -15.996 -26.193 1.00 97.44 201 ARG A C 1
ATOM 1674 O O . ARG A 1 201 ? 7.961 -16.260 -27.392 1.00 97.44 201 ARG A O 1
ATOM 1681 N N . ARG A 1 202 ? 7.151 -15.020 -25.708 1.00 96.88 202 ARG A N 1
ATOM 1682 C CA . ARG A 1 202 ? 6.330 -14.145 -26.561 1.00 96.88 202 ARG A CA 1
ATOM 1683 C C . ARG A 1 202 ? 7.187 -13.292 -27.501 1.00 96.88 202 ARG A C 1
ATOM 1685 O O . ARG A 1 202 ? 6.775 -13.092 -28.635 1.00 96.88 202 ARG A O 1
ATOM 1692 N N . ILE A 1 203 ? 8.330 -12.778 -27.043 1.00 96.88 203 ILE A N 1
ATOM 1693 C CA . ILE A 1 203 ? 9.253 -11.995 -27.884 1.00 96.88 203 ILE A CA 1
ATOM 1694 C C . ILE A 1 203 ? 9.956 -12.889 -28.907 1.00 96.88 203 ILE A C 1
ATOM 1696 O O . ILE A 1 203 ? 10.084 -12.497 -30.060 1.00 96.88 203 ILE A O 1
ATOM 1700 N N . GLU A 1 204 ? 10.409 -14.072 -28.501 1.00 96.81 204 GLU A N 1
ATOM 1701 C CA . GLU A 1 204 ? 11.126 -15.010 -29.377 1.00 96.81 204 GLU A CA 1
ATOM 1702 C C . GLU A 1 204 ? 10.248 -15.508 -30.530 1.00 96.81 204 GLU A C 1
ATOM 1704 O O . GLU A 1 204 ? 10.718 -15.645 -31.654 1.00 96.81 204 GLU A O 1
ATOM 1709 N N . THR A 1 205 ? 8.957 -15.720 -30.269 1.00 97.44 205 THR A N 1
ATOM 1710 C CA . THR A 1 205 ? 7.970 -16.157 -31.273 1.00 97.44 205 THR A CA 1
ATOM 1711 C C . THR A 1 205 ? 7.298 -14.993 -32.019 1.00 97.44 205 THR A C 1
ATOM 1713 O O . THR A 1 205 ? 6.363 -15.193 -32.797 1.00 97.44 205 THR A O 1
ATOM 1716 N N . GLU A 1 206 ? 7.740 -13.753 -31.791 1.00 97.00 206 GLU A N 1
ATOM 1717 C CA . GLU A 1 206 ? 7.147 -12.553 -32.381 1.00 97.00 206 GLU A CA 1
ATOM 1718 C C . GLU A 1 206 ? 7.535 -12.412 -33.864 1.00 97.00 206 GLU A C 1
ATOM 1720 O O . GLU A 1 206 ? 8.702 -12.253 -34.213 1.00 97.00 206 GLU A O 1
ATOM 1725 N N . THR A 1 207 ? 6.543 -12.384 -34.758 1.00 98.19 207 THR A N 1
ATOM 1726 C CA . THR A 1 207 ? 6.760 -12.049 -36.180 1.00 98.19 207 THR A CA 1
ATOM 1727 C C . THR A 1 207 ? 7.336 -10.629 -36.329 1.00 98.19 207 THR A C 1
ATOM 1729 O O . THR A 1 207 ? 6.945 -9.751 -35.549 1.00 98.19 207 THR A O 1
ATOM 1732 N N . PRO A 1 208 ? 8.142 -10.331 -37.365 1.00 97.94 208 PRO A N 1
ATOM 1733 C CA . PRO A 1 208 ? 8.752 -9.008 -37.554 1.00 97.94 208 PRO A CA 1
ATOM 1734 C C . PRO A 1 208 ? 7.730 -7.859 -37.599 1.00 97.94 208 PRO A C 1
ATOM 1736 O O . PRO A 1 208 ? 7.973 -6.806 -37.015 1.00 97.94 208 PRO A O 1
ATOM 1739 N N . VAL A 1 209 ? 6.549 -8.076 -38.193 1.00 98.06 209 VAL A N 1
ATOM 1740 C CA . VAL A 1 209 ? 5.460 -7.078 -38.238 1.00 98.06 209 VAL A CA 1
ATOM 1741 C C . VAL A 1 209 ? 4.937 -6.747 -36.835 1.00 98.06 209 VAL A C 1
ATOM 1743 O O . VAL A 1 209 ? 4.815 -5.578 -36.467 1.00 98.06 209 VAL A O 1
ATOM 1746 N N . LYS A 1 210 ? 4.668 -7.771 -36.011 1.00 97.44 210 LYS A N 1
ATOM 1747 C CA . LYS A 1 210 ? 4.251 -7.583 -34.608 1.00 97.44 210 LYS A CA 1
ATOM 1748 C C . LYS A 1 210 ? 5.336 -6.871 -33.796 1.00 97.44 210 LYS A C 1
ATOM 1750 O O . LYS A 1 210 ? 5.018 -5.941 -33.054 1.00 97.44 210 LYS A O 1
ATOM 1755 N N . ARG A 1 211 ? 6.605 -7.236 -34.013 1.00 97.56 211 ARG A N 1
ATOM 1756 C CA . ARG A 1 211 ? 7.758 -6.590 -33.376 1.00 97.56 211 ARG A CA 1
ATOM 1757 C C . ARG A 1 211 ? 7.828 -5.106 -33.712 1.00 97.56 211 ARG A C 1
ATOM 1759 O O . ARG A 1 211 ? 7.980 -4.299 -32.795 1.00 97.56 211 ARG A O 1
ATOM 1766 N N . GLU A 1 212 ? 7.687 -4.731 -34.982 1.00 98.12 212 GLU A N 1
ATOM 1767 C CA . GLU A 1 212 ? 7.740 -3.319 -35.371 1.00 98.12 212 GLU A CA 1
ATOM 1768 C C . GLU A 1 212 ? 6.556 -2.538 -34.799 1.00 98.12 212 GLU A C 1
ATOM 1770 O O . GLU A 1 212 ? 6.761 -1.478 -34.211 1.00 98.12 212 GLU A O 1
ATOM 1775 N N . ARG A 1 213 ? 5.340 -3.104 -34.823 1.00 97.81 213 ARG A N 1
ATOM 1776 C CA . ARG A 1 213 ? 4.166 -2.492 -34.179 1.00 97.81 213 ARG A CA 1
ATOM 1777 C C . ARG A 1 213 ? 4.402 -2.241 -32.686 1.00 97.81 213 ARG A C 1
ATOM 1779 O O . ARG A 1 213 ? 4.140 -1.141 -32.196 1.00 97.81 213 ARG A O 1
ATOM 1786 N N . ARG A 1 214 ? 4.938 -3.225 -31.954 1.00 97.69 214 ARG A N 1
ATOM 1787 C CA . ARG A 1 214 ? 5.276 -3.085 -30.526 1.00 97.69 214 ARG A CA 1
ATOM 1788 C C . ARG A 1 214 ? 6.351 -2.019 -30.295 1.00 97.69 214 ARG A C 1
ATOM 1790 O O . ARG A 1 214 ? 6.249 -1.232 -29.351 1.00 97.69 214 ARG A O 1
ATOM 1797 N N . LEU A 1 215 ? 7.385 -1.966 -31.138 1.00 98.00 215 LEU A N 1
ATOM 1798 C CA . LEU A 1 215 ? 8.429 -0.942 -31.052 1.00 98.00 215 LEU A CA 1
ATOM 1799 C C . LEU A 1 215 ? 7.889 0.456 -31.368 1.00 98.00 215 LEU A C 1
ATOM 1801 O O . LEU A 1 215 ? 8.250 1.404 -30.671 1.00 98.00 215 LEU A O 1
ATOM 1805 N N . GLN A 1 216 ? 7.009 0.595 -32.358 1.00 98.25 216 GLN A N 1
ATOM 1806 C CA . GLN A 1 216 ? 6.357 1.857 -32.698 1.00 98.25 216 GLN A CA 1
ATOM 1807 C C . GLN A 1 216 ? 5.490 2.352 -31.537 1.00 98.25 216 GLN A C 1
ATOM 1809 O O . GLN A 1 216 ? 5.639 3.497 -31.111 1.00 98.25 216 GLN A O 1
ATOM 1814 N N . GLN A 1 217 ? 4.677 1.476 -30.939 1.00 98.00 217 GLN A N 1
ATOM 1815 C CA . GLN A 1 217 ? 3.909 1.797 -29.731 1.00 98.00 217 GLN A CA 1
ATOM 1816 C C . GLN A 1 217 ? 4.818 2.258 -28.586 1.00 98.00 217 GLN A C 1
ATOM 1818 O O . GLN A 1 217 ? 4.537 3.268 -27.941 1.00 98.00 217 GLN A O 1
ATOM 1823 N N . LYS A 1 218 ? 5.952 1.579 -28.372 1.00 97.75 218 LYS A N 1
ATOM 1824 C CA . LYS A 1 218 ? 6.940 1.984 -27.364 1.00 97.75 218 LYS A CA 1
ATOM 1825 C C . LYS A 1 218 ? 7.541 3.364 -27.660 1.00 97.75 218 LYS A C 1
ATOM 1827 O O . LYS A 1 218 ? 7.710 4.148 -26.730 1.00 97.75 218 LYS A O 1
ATOM 1832 N N . ARG A 1 219 ? 7.845 3.685 -28.925 1.00 98.12 219 ARG A N 1
ATOM 1833 C CA . ARG A 1 219 ? 8.343 5.015 -29.334 1.00 98.12 219 ARG A CA 1
ATOM 1834 C C . ARG A 1 219 ? 7.296 6.103 -29.082 1.00 98.12 219 ARG A C 1
ATOM 1836 O O . ARG A 1 219 ? 7.638 7.124 -28.491 1.00 98.12 219 ARG A O 1
ATOM 1843 N N . VAL A 1 220 ? 6.036 5.864 -29.456 1.00 98.25 220 VAL A N 1
ATOM 1844 C CA . VAL A 1 220 ? 4.917 6.796 -29.213 1.00 98.25 220 VAL A CA 1
ATOM 1845 C C . VAL A 1 220 ? 4.728 7.035 -27.717 1.00 98.25 220 VAL A C 1
ATOM 1847 O O . VAL A 1 220 ? 4.651 8.183 -27.283 1.00 98.25 220 VAL A O 1
ATOM 1850 N N . TRP A 1 221 ? 4.712 5.968 -26.915 1.00 98.00 221 TRP A N 1
ATOM 1851 C CA . TRP A 1 221 ? 4.583 6.077 -25.464 1.00 98.00 221 TRP A CA 1
ATOM 1852 C C . TRP A 1 221 ? 5.738 6.870 -24.843 1.00 98.00 221 TRP A C 1
ATOM 1854 O O . TRP A 1 221 ? 5.497 7.801 -24.079 1.00 98.00 221 TRP A O 1
ATOM 1864 N N . MET A 1 222 ? 6.985 6.567 -25.224 1.00 97.50 222 MET A N 1
ATOM 1865 C CA . MET A 1 222 ? 8.161 7.305 -24.751 1.00 97.50 222 MET A CA 1
ATOM 1866 C C . MET A 1 222 ? 8.112 8.783 -25.147 1.00 97.50 222 MET A C 1
ATOM 1868 O O . MET A 1 222 ? 8.424 9.633 -24.320 1.00 97.50 222 MET A O 1
ATOM 1872 N N . SER A 1 223 ? 7.710 9.091 -26.384 1.00 97.31 223 SER A N 1
ATOM 1873 C CA . SER A 1 223 ? 7.580 10.468 -26.870 1.00 97.31 223 SER A CA 1
ATOM 1874 C C . SER A 1 223 ? 6.563 11.252 -26.038 1.00 97.31 223 SER A C 1
ATOM 1876 O O . SER A 1 223 ? 6.906 12.307 -25.500 1.00 97.31 223 SER A O 1
ATOM 1878 N N . ARG A 1 224 ? 5.367 10.683 -25.823 1.00 97.94 224 ARG A N 1
ATOM 1879 C CA . ARG A 1 224 ? 4.335 11.268 -24.951 1.00 97.94 224 ARG A CA 1
ATOM 1880 C C . ARG A 1 224 ? 4.850 11.475 -23.529 1.00 97.94 224 ARG A C 1
ATOM 1882 O O . ARG A 1 224 ? 4.761 12.582 -23.013 1.00 97.94 224 ARG A O 1
ATOM 1889 N N . PHE A 1 225 ? 5.464 10.448 -22.939 1.00 96.25 225 PHE A N 1
ATOM 1890 C CA . PHE A 1 225 ? 6.033 10.517 -21.592 1.00 96.25 225 PHE A CA 1
ATOM 1891 C C . PHE A 1 225 ? 7.071 11.638 -21.452 1.00 96.25 225 PHE A C 1
ATOM 1893 O O . PHE A 1 225 ? 7.096 12.338 -20.443 1.00 96.25 225 PHE A O 1
ATOM 1900 N N . THR A 1 226 ? 7.927 11.832 -22.461 1.00 96.12 226 THR A N 1
ATOM 1901 C CA . THR A 1 226 ? 8.923 12.912 -22.444 1.00 96.12 226 THR A CA 1
ATOM 1902 C C . THR A 1 226 ? 8.333 14.296 -22.693 1.00 96.12 226 THR A C 1
ATOM 1904 O O . THR A 1 226 ? 8.865 15.261 -22.153 1.00 96.12 226 THR A O 1
ATOM 1907 N N . ALA A 1 227 ? 7.255 14.405 -23.473 1.00 96.69 227 ALA A N 1
ATOM 1908 C CA . ALA A 1 227 ? 6.594 15.678 -23.757 1.00 96.69 227 ALA A CA 1
ATOM 1909 C C . ALA A 1 227 ? 5.868 16.235 -22.523 1.00 96.69 227 ALA A C 1
ATOM 1911 O O . ALA A 1 227 ? 5.882 17.438 -22.293 1.00 96.69 227 ALA A O 1
ATOM 1912 N N . THR A 1 228 ? 5.294 15.362 -21.691 1.00 97.19 228 THR A N 1
ATOM 1913 C CA . THR A 1 228 ? 4.580 15.744 -20.460 1.00 97.19 228 THR A CA 1
ATOM 1914 C C . THR A 1 228 ? 5.484 15.786 -19.220 1.00 97.19 228 THR A C 1
ATOM 1916 O O . THR A 1 228 ? 4.998 15.846 -18.091 1.00 97.19 228 THR A O 1
ATOM 1919 N N . GLN A 1 229 ? 6.803 15.669 -19.385 1.00 95.12 229 GLN A N 1
ATOM 1920 C CA . GLN A 1 229 ? 7.740 15.565 -18.268 1.00 95.12 229 GLN A CA 1
ATOM 1921 C C . GLN A 1 229 ? 8.016 16.944 -17.642 1.00 95.12 229 GLN A C 1
ATOM 1923 O O . GLN A 1 229 ? 8.389 17.880 -18.342 1.00 95.12 229 GLN A O 1
ATOM 1928 N N . THR A 1 230 ? 7.919 17.058 -16.312 1.00 97.81 230 THR A N 1
ATOM 1929 C CA . THR A 1 230 ? 8.323 18.278 -15.585 1.00 97.81 230 THR A CA 1
ATOM 1930 C C . THR A 1 230 ? 9.840 18.505 -15.653 1.00 97.81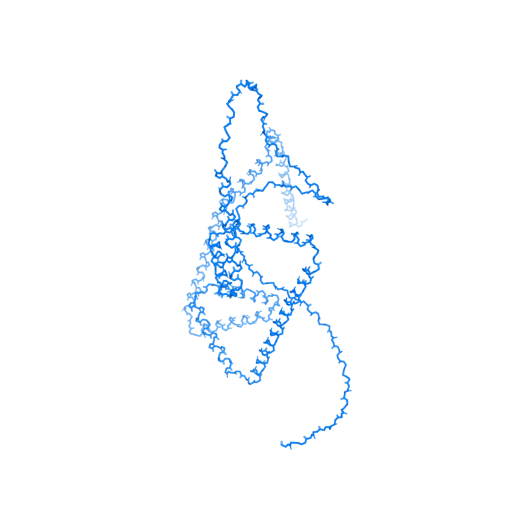 230 THR A C 1
ATOM 1932 O O . THR A 1 230 ? 10.608 17.552 -15.827 1.00 97.81 230 THR A O 1
ATOM 1935 N N . GLY A 1 231 ? 10.286 19.757 -15.475 1.00 97.69 231 GLY A N 1
ATOM 1936 C CA . GLY A 1 231 ? 11.709 20.133 -15.508 1.00 97.69 231 GLY A CA 1
ATOM 1937 C C . GLY A 1 231 ? 12.581 19.282 -14.578 1.00 97.69 231 GLY A C 1
ATOM 1938 O O . GLY A 1 231 ? 13.530 18.647 -15.032 1.00 97.69 231 GLY A O 1
ATOM 1939 N N . GLU A 1 232 ? 12.185 19.139 -13.313 1.00 97.81 232 GLU A N 1
ATOM 1940 C CA . GLU A 1 232 ? 12.912 18.324 -12.327 1.00 97.81 232 GLU A CA 1
ATOM 1941 C C . GLU A 1 232 ? 13.020 16.845 -12.729 1.00 97.81 232 GLU A C 1
ATOM 1943 O O . GLU A 1 232 ? 14.082 16.222 -12.640 1.00 97.81 232 GLU A O 1
ATOM 1948 N N . LYS A 1 233 ? 11.915 16.249 -13.205 1.00 97.06 233 LYS A N 1
ATOM 1949 C CA . LYS A 1 233 ? 11.915 14.852 -13.664 1.00 97.06 233 LYS A CA 1
ATOM 1950 C C . LYS A 1 233 ? 12.835 14.692 -14.876 1.00 97.06 233 LYS A C 1
ATOM 1952 O O . LYS A 1 233 ? 13.517 13.669 -14.995 1.00 97.06 233 LYS A O 1
ATOM 1957 N N . ARG A 1 234 ? 12.866 15.684 -15.773 1.00 97.56 234 ARG A N 1
ATOM 1958 C CA . ARG A 1 234 ? 13.755 15.704 -16.941 1.00 97.56 234 ARG A CA 1
ATOM 1959 C C . ARG A 1 234 ? 15.218 15.758 -16.515 1.00 97.56 234 ARG A C 1
ATOM 1961 O O . ARG A 1 234 ? 16.007 14.977 -17.047 1.00 97.56 234 ARG A O 1
ATOM 1968 N N . GLU A 1 235 ? 15.576 16.611 -15.562 1.00 98.25 235 GLU A N 1
ATOM 1969 C CA . GLU A 1 235 ? 16.945 16.713 -15.046 1.00 98.25 235 GLU A CA 1
ATOM 1970 C C . GLU A 1 235 ? 17.415 15.405 -14.411 1.00 98.25 235 GLU A C 1
ATOM 1972 O O . GLU A 1 235 ? 18.439 14.869 -14.838 1.00 98.25 235 GLU A O 1
ATOM 1977 N N . LYS A 1 236 ? 16.613 14.807 -13.519 1.00 97.75 236 LYS A N 1
ATOM 1978 C CA . LYS A 1 236 ? 16.917 13.497 -12.911 1.00 97.75 236 LYS A CA 1
ATOM 1979 C C . LYS A 1 236 ? 17.123 12.402 -13.963 1.00 97.75 236 LYS A C 1
ATOM 1981 O O . LYS A 1 236 ? 18.057 11.603 -13.874 1.00 97.75 236 LYS A O 1
ATOM 1986 N N . ARG A 1 237 ? 16.289 12.372 -15.012 1.00 97.44 237 ARG A N 1
ATOM 1987 C CA . ARG A 1 237 ? 16.446 11.428 -16.135 1.00 97.44 237 ARG A CA 1
ATOM 1988 C C . ARG A 1 237 ? 17.759 11.660 -16.892 1.00 97.44 237 ARG A C 1
ATOM 1990 O O . ARG A 1 237 ? 18.440 10.695 -17.240 1.00 97.44 237 ARG A O 1
ATOM 1997 N N . LEU A 1 238 ? 18.112 12.915 -17.179 1.00 98.06 238 LEU A N 1
ATOM 1998 C CA . LEU A 1 238 ? 19.356 13.260 -17.877 1.00 98.06 238 LEU A CA 1
ATOM 1999 C C . LEU A 1 238 ? 20.592 12.940 -17.034 1.00 98.06 238 LEU A C 1
ATOM 2001 O O . LEU A 1 238 ? 21.574 12.432 -17.575 1.00 98.06 238 LEU A O 1
ATOM 2005 N N . GLU A 1 239 ? 20.544 13.197 -15.731 1.00 98.31 239 GLU A N 1
ATOM 2006 C CA . GLU A 1 239 ? 21.600 12.844 -14.786 1.00 98.31 239 GLU A CA 1
ATOM 2007 C C . GLU A 1 239 ? 21.811 11.328 -14.725 1.00 98.31 239 GLU A C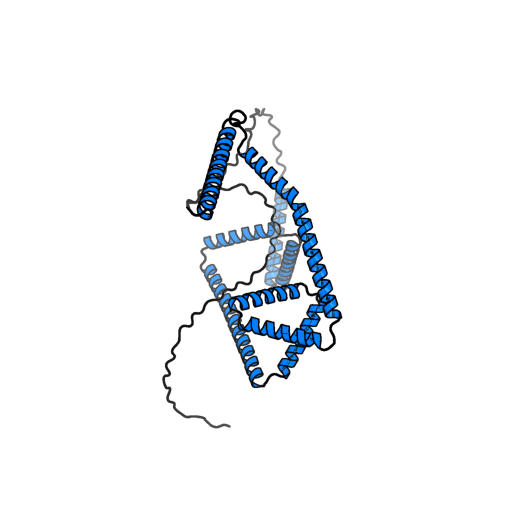 1
ATOM 2009 O O . GLU A 1 239 ? 22.928 10.857 -14.951 1.00 98.31 239 GLU A O 1
ATOM 2014 N N . SER A 1 240 ? 20.731 10.558 -14.555 1.00 98.00 240 SER A N 1
ATOM 2015 C CA . SER A 1 240 ? 20.767 9.091 -14.594 1.00 98.00 240 SER A CA 1
ATOM 2016 C C . SER A 1 240 ? 21.386 8.571 -15.900 1.00 98.00 240 SER A C 1
ATOM 2018 O O . SER A 1 240 ? 22.285 7.728 -15.882 1.00 98.00 240 SER A O 1
ATOM 2020 N N . MET A 1 241 ? 21.007 9.150 -17.046 1.00 98.25 241 MET A N 1
ATOM 2021 C CA . MET A 1 241 ? 21.577 8.797 -18.349 1.00 98.25 241 MET A CA 1
ATOM 2022 C C . MET A 1 241 ? 23.073 9.151 -18.463 1.00 98.25 241 MET A C 1
ATOM 2024 O O . MET A 1 241 ? 23.844 8.385 -19.045 1.00 98.25 241 MET A O 1
ATOM 2028 N N . ARG A 1 242 ? 23.516 10.301 -17.932 1.00 98.38 242 ARG A N 1
ATOM 2029 C CA . ARG A 1 242 ? 24.944 10.682 -17.896 1.00 98.38 242 ARG A CA 1
ATOM 2030 C C . ARG A 1 242 ? 25.743 9.711 -17.027 1.00 98.38 242 ARG A C 1
ATOM 2032 O O . ARG A 1 242 ? 26.820 9.285 -17.446 1.00 98.38 242 ARG A O 1
ATOM 2039 N N . LEU A 1 243 ? 25.210 9.332 -15.864 1.00 98.25 243 LEU A N 1
ATOM 2040 C CA . LEU A 1 243 ? 25.832 8.365 -14.961 1.00 98.25 243 LEU A CA 1
ATOM 2041 C C . LEU A 1 243 ? 25.948 6.986 -15.616 1.00 98.25 243 LEU A C 1
ATOM 2043 O O . LEU A 1 243 ? 27.028 6.398 -15.607 1.00 98.25 243 LEU A O 1
ATOM 2047 N N . GLN A 1 244 ? 24.878 6.502 -16.252 1.00 98.00 244 GLN A N 1
ATOM 2048 C CA . GLN A 1 244 ? 24.901 5.242 -16.993 1.00 98.00 244 GLN A CA 1
ATOM 2049 C C . GLN A 1 244 ? 25.964 5.271 -18.098 1.00 98.00 244 GLN A C 1
ATOM 2051 O O . GLN A 1 244 ? 26.758 4.341 -18.201 1.00 98.00 244 GLN A O 1
ATOM 2056 N N . LYS A 1 245 ? 26.056 6.361 -18.875 1.00 98.06 245 LYS A N 1
ATOM 2057 C CA . LYS A 1 245 ? 27.103 6.524 -19.899 1.00 98.06 245 LYS A CA 1
ATOM 2058 C C . LYS A 1 245 ? 28.513 6.507 -19.310 1.00 98.06 245 LYS A C 1
ATOM 2060 O O . LYS A 1 245 ? 29.400 5.920 -19.920 1.00 98.06 245 LYS A O 1
ATOM 2065 N N . ARG A 1 246 ? 28.740 7.139 -18.151 1.00 98.19 246 ARG A N 1
ATOM 2066 C CA . ARG A 1 246 ? 30.040 7.078 -17.457 1.00 98.19 246 ARG A CA 1
ATOM 2067 C C . ARG A 1 246 ? 30.376 5.648 -17.037 1.00 98.19 246 ARG A C 1
ATOM 2069 O O . ARG A 1 246 ? 31.488 5.212 -17.296 1.00 98.19 246 ARG A O 1
ATOM 2076 N N . ARG A 1 247 ? 29.414 4.917 -16.461 1.00 98.25 247 ARG A N 1
ATOM 2077 C CA . ARG A 1 247 ? 29.594 3.511 -16.057 1.00 98.25 247 ARG A CA 1
ATOM 2078 C C . ARG A 1 247 ? 29.909 2.607 -17.245 1.00 98.25 247 ARG A C 1
ATOM 2080 O O . ARG A 1 247 ? 30.874 1.863 -17.177 1.00 98.25 247 ARG A O 1
ATOM 2087 N N . VAL A 1 248 ? 29.149 2.724 -18.336 1.00 97.81 248 VAL A N 1
ATOM 2088 C CA . VAL A 1 248 ? 29.404 1.956 -19.566 1.00 97.81 248 VAL A CA 1
ATOM 2089 C C . VAL A 1 248 ? 30.807 2.252 -20.093 1.00 97.81 248 VAL A C 1
ATOM 2091 O O . VAL A 1 248 ? 31.560 1.320 -20.317 1.00 97.81 248 VAL A O 1
ATOM 2094 N N . ARG A 1 249 ? 31.211 3.528 -20.181 1.00 97.38 249 ARG A N 1
ATOM 2095 C CA . ARG A 1 249 ? 32.561 3.910 -20.639 1.00 97.38 249 ARG A CA 1
ATOM 2096 C C . ARG A 1 249 ? 33.689 3.420 -19.737 1.00 97.38 249 ARG A C 1
ATOM 2098 O O . ARG A 1 249 ? 34.772 3.151 -20.235 1.00 97.38 249 ARG A O 1
ATOM 2105 N N . ALA A 1 250 ? 33.463 3.363 -18.428 1.00 97.81 250 ALA A N 1
ATOM 2106 C CA . ALA A 1 250 ? 34.446 2.842 -17.484 1.00 97.81 250 ALA A CA 1
ATOM 2107 C C . ALA A 1 250 ? 34.608 1.317 -17.599 1.00 97.81 250 ALA A C 1
ATOM 2109 O O . ALA A 1 250 ? 35.676 0.805 -17.288 1.00 97.81 250 ALA A O 1
ATOM 2110 N N . ALA A 1 251 ? 33.564 0.617 -18.055 1.00 98.19 251 ALA A N 1
ATOM 2111 C CA . ALA A 1 251 ? 33.561 -0.826 -18.282 1.00 98.19 251 ALA A CA 1
ATOM 2112 C C . ALA A 1 251 ? 33.909 -1.230 -19.732 1.00 98.19 251 ALA A C 1
ATOM 2114 O O . ALA A 1 251 ? 33.939 -2.421 -20.023 1.00 98.19 251 ALA A O 1
ATOM 2115 N N . GLU A 1 252 ? 34.149 -0.269 -20.636 1.00 98.00 252 GLU A N 1
ATOM 2116 C CA . GLU A 1 252 ? 34.532 -0.542 -22.029 1.00 98.00 252 GLU A CA 1
ATOM 2117 C C . GLU A 1 252 ? 35.890 -1.256 -22.084 1.00 98.00 252 GLU A C 1
ATOM 2119 O O . GLU A 1 252 ? 36.873 -0.822 -21.475 1.00 98.00 252 GLU A O 1
ATOM 2124 N N . THR A 1 253 ? 35.965 -2.308 -22.893 1.00 98.38 253 THR A N 1
ATOM 2125 C CA . THR A 1 253 ? 37.240 -2.937 -23.257 1.00 98.38 253 THR A CA 1
ATOM 2126 C C . THR A 1 253 ? 38.072 -2.001 -24.153 1.00 98.38 253 THR A C 1
ATOM 2128 O O . THR A 1 253 ? 37.518 -1.119 -24.824 1.00 98.38 253 THR A O 1
ATOM 2131 N N . PRO A 1 254 ? 39.410 -2.156 -24.224 1.00 98.25 254 PRO A N 1
ATOM 2132 C CA . PRO A 1 254 ? 40.246 -1.344 -25.111 1.00 98.25 254 PRO A CA 1
ATOM 2133 C C . PRO A 1 254 ? 39.793 -1.374 -26.580 1.00 98.25 254 PRO A C 1
ATOM 2135 O O . PRO A 1 254 ? 39.808 -0.333 -27.236 1.00 98.25 254 PRO A O 1
ATOM 2138 N N . GLN A 1 255 ? 39.334 -2.529 -27.070 1.00 98.06 255 GLN A N 1
ATOM 2139 C CA . GLN A 1 255 ? 38.827 -2.722 -28.432 1.00 98.06 255 GLN A CA 1
ATOM 2140 C C . GLN A 1 255 ? 37.507 -1.973 -28.670 1.00 98.06 255 GLN A C 1
ATOM 2142 O O . GLN A 1 255 ? 37.335 -1.311 -29.694 1.00 98.06 255 GLN A O 1
ATOM 2147 N N . GLU A 1 256 ? 36.571 -2.014 -27.719 1.00 98.12 256 GLU A N 1
ATOM 2148 C CA . GLU A 1 256 ? 35.327 -1.236 -27.808 1.00 98.12 256 GLU A CA 1
ATOM 2149 C C . GLU A 1 256 ? 35.610 0.268 -27.769 1.00 98.12 256 GLU A C 1
ATOM 2151 O O . GLU A 1 256 ? 35.002 1.052 -28.507 1.00 98.12 256 GLU A O 1
ATOM 2156 N N . ARG A 1 257 ? 36.581 0.682 -26.945 1.00 98.19 257 ARG A N 1
ATOM 2157 C CA . ARG A 1 257 ? 37.012 2.076 -26.858 1.00 98.19 257 ARG A CA 1
ATOM 2158 C C . ARG A 1 257 ? 37.602 2.566 -28.180 1.00 98.19 257 ARG A C 1
ATOM 2160 O O . ARG A 1 257 ? 37.244 3.667 -28.609 1.00 98.19 257 ARG A O 1
ATOM 2167 N N . THR A 1 258 ? 38.492 1.805 -28.822 1.00 98.19 258 THR A N 1
ATOM 2168 C CA . THR A 1 258 ? 39.071 2.188 -30.123 1.00 98.19 258 THR A CA 1
ATOM 2169 C C . THR A 1 258 ? 37.998 2.235 -31.204 1.00 98.19 258 THR A C 1
ATOM 2171 O O . THR A 1 258 ? 37.875 3.267 -31.864 1.00 98.19 258 THR A O 1
ATOM 2174 N N . ALA A 1 259 ? 37.140 1.214 -31.300 1.00 98.12 259 ALA A N 1
ATOM 2175 C CA . ALA A 1 259 ? 36.025 1.181 -32.248 1.00 98.12 259 ALA A CA 1
ATOM 2176 C C . ALA A 1 259 ? 35.086 2.391 -32.083 1.00 98.12 259 ALA A C 1
ATOM 2178 O O . ALA A 1 259 ? 34.718 3.052 -33.060 1.00 98.12 259 ALA A O 1
ATOM 2179 N N . ARG A 1 260 ? 34.745 2.760 -30.839 1.00 97.75 260 ARG A N 1
ATOM 2180 C CA . ARG A 1 260 ? 33.941 3.958 -30.550 1.00 97.75 260 ARG A CA 1
ATOM 2181 C C . ARG A 1 260 ? 34.647 5.245 -30.988 1.00 97.75 260 ARG A C 1
ATOM 2183 O O . ARG A 1 260 ? 34.001 6.138 -31.538 1.00 97.75 260 ARG A O 1
ATOM 2190 N N . LEU A 1 261 ? 35.950 5.380 -30.724 1.00 98.06 261 LEU A N 1
ATOM 2191 C CA . LEU A 1 261 ? 36.735 6.557 -31.121 1.00 98.06 261 LEU A CA 1
ATOM 2192 C C . LEU A 1 261 ? 36.883 6.668 -32.643 1.00 98.06 261 LEU A C 1
ATOM 2194 O O . LEU A 1 261 ? 36.751 7.765 -33.184 1.00 98.06 261 LEU A O 1
ATOM 2198 N N . GLU A 1 262 ? 37.096 5.558 -33.343 1.00 98.00 262 GLU A N 1
ATOM 2199 C CA . GLU A 1 262 ? 37.095 5.510 -34.807 1.00 98.00 262 GLU A CA 1
ATOM 2200 C C . GLU A 1 262 ? 35.735 5.893 -35.388 1.00 98.00 262 GLU A C 1
ATOM 2202 O O . GLU A 1 262 ? 35.672 6.679 -36.335 1.00 98.00 262 GLU A O 1
ATOM 2207 N N . GLY A 1 263 ? 34.644 5.417 -34.778 1.00 97.62 263 GLY A N 1
ATOM 2208 C CA . GLY A 1 263 ? 33.288 5.839 -35.118 1.00 97.62 263 GLY A CA 1
ATOM 2209 C C . GLY A 1 263 ? 33.118 7.358 -35.023 1.00 97.62 263 GLY A C 1
ATOM 2210 O O . GLY A 1 263 ? 32.614 7.985 -35.957 1.00 97.62 263 GLY A O 1
ATOM 2211 N N . TYR A 1 264 ? 33.619 7.977 -33.946 1.00 97.75 264 TYR A N 1
ATOM 2212 C CA . TYR A 1 264 ? 33.623 9.437 -33.820 1.00 97.75 264 TYR A CA 1
ATOM 2213 C C . TYR A 1 264 ? 34.476 10.120 -34.895 1.00 97.75 264 TYR A C 1
ATOM 2215 O O . TYR A 1 264 ? 34.015 11.091 -35.494 1.00 97.75 264 TYR A O 1
ATOM 2223 N N . ARG A 1 265 ? 35.683 9.618 -35.185 1.00 97.69 265 ARG A N 1
ATOM 2224 C CA . ARG A 1 265 ? 36.554 10.176 -36.237 1.00 97.69 265 ARG A CA 1
ATOM 2225 C C . ARG A 1 265 ? 35.867 10.162 -37.605 1.00 97.69 265 ARG A C 1
ATOM 2227 O O . ARG A 1 265 ? 35.820 11.199 -38.263 1.00 97.69 265 ARG A O 1
ATOM 2234 N N . LYS A 1 266 ? 35.273 9.028 -37.999 1.00 97.44 266 LYS A N 1
ATOM 2235 C CA . LYS A 1 266 ? 34.520 8.885 -39.261 1.00 97.44 266 LYS A CA 1
ATOM 2236 C C . LYS A 1 266 ? 33.331 9.846 -39.322 1.00 97.44 266 LYS A C 1
ATOM 2238 O O . LYS A 1 266 ? 33.129 10.510 -40.337 1.00 97.44 266 LYS A O 1
ATOM 2243 N N . TYR A 1 267 ? 32.577 9.961 -38.228 1.00 96.88 267 TYR A N 1
ATOM 2244 C CA . TYR A 1 267 ? 31.451 10.890 -38.132 1.00 96.88 267 TYR A CA 1
ATOM 2245 C C . TYR A 1 267 ? 31.881 12.350 -38.344 1.00 96.88 267 TYR A C 1
ATOM 2247 O O . TYR A 1 267 ? 31.286 13.052 -39.162 1.00 96.88 267 TYR A O 1
ATOM 2255 N N . TYR A 1 268 ? 32.932 12.806 -37.656 1.00 96.44 268 TYR A N 1
ATOM 2256 C CA . TYR A 1 268 ? 33.411 14.185 -37.789 1.00 96.44 268 TYR A CA 1
ATOM 2257 C C . TYR A 1 268 ? 34.033 14.470 -39.159 1.00 96.44 268 TYR A C 1
ATOM 2259 O O . TYR A 1 268 ? 33.814 15.554 -39.696 1.00 96.44 268 TYR A O 1
ATOM 2267 N N . ALA A 1 269 ? 34.741 13.506 -39.754 1.00 95.38 269 ALA A N 1
ATOM 2268 C CA . ALA A 1 269 ? 35.244 13.627 -41.121 1.00 95.38 269 ALA A CA 1
ATOM 2269 C C . ALA A 1 269 ? 34.094 13.806 -42.127 1.00 95.38 269 ALA A C 1
ATOM 2271 O O . ALA A 1 269 ? 34.112 14.742 -42.923 1.00 95.38 269 ALA A O 1
ATOM 2272 N N . ARG A 1 270 ? 33.042 12.979 -42.028 1.00 95.25 270 ARG A N 1
ATOM 2273 C CA . ARG A 1 270 ? 31.846 13.106 -42.874 1.00 95.25 270 ARG A CA 1
ATOM 2274 C C . ARG A 1 270 ? 31.157 14.456 -42.685 1.00 95.25 270 ARG A C 1
ATOM 2276 O O . ARG A 1 270 ? 30.802 15.094 -43.668 1.00 95.25 270 ARG A O 1
ATOM 2283 N N . LYS A 1 271 ? 30.992 14.903 -41.437 1.00 94.38 271 LYS A N 1
ATOM 2284 C CA . LYS A 1 271 ? 30.383 16.205 -41.134 1.00 94.38 271 LYS A CA 1
ATOM 2285 C C . LYS A 1 271 ? 31.169 17.356 -41.771 1.00 94.38 271 LYS A C 1
ATOM 2287 O O . LYS A 1 271 ? 30.557 18.247 -42.346 1.00 94.38 271 LYS A O 1
ATOM 2292 N N . LYS A 1 272 ? 32.504 17.314 -41.701 1.00 92.62 272 LYS A N 1
ATOM 2293 C CA . LYS A 1 272 ? 33.379 18.324 -42.311 1.00 92.62 272 LYS A CA 1
ATOM 2294 C C . LYS A 1 272 ? 33.257 18.345 -43.837 1.00 92.62 272 LYS A C 1
ATOM 2296 O O . LYS A 1 272 ? 33.262 19.421 -44.415 1.00 92.62 272 LYS A O 1
ATOM 2301 N N . ASN A 1 273 ? 33.131 17.184 -44.479 1.00 89.69 273 ASN A N 1
ATOM 2302 C CA . ASN A 1 273 ? 32.953 17.112 -45.933 1.00 89.69 273 ASN A CA 1
ATOM 2303 C C . ASN A 1 273 ? 31.599 17.689 -46.367 1.00 89.69 273 ASN A C 1
ATOM 2305 O O . ASN A 1 273 ? 31.575 18.537 -47.242 1.00 89.69 273 ASN A O 1
ATOM 2309 N N . ILE A 1 274 ? 30.506 17.349 -45.673 1.00 90.25 274 ILE A N 1
ATOM 2310 C CA . ILE A 1 274 ? 29.177 17.924 -45.958 1.00 90.25 274 ILE A CA 1
ATOM 2311 C C . ILE A 1 274 ? 29.189 19.454 -45.826 1.00 90.25 274 ILE A C 1
ATOM 2313 O O . ILE A 1 274 ? 28.581 20.140 -46.638 1.00 90.25 274 ILE A O 1
ATOM 2317 N N . GLN A 1 275 ? 29.883 19.993 -44.817 1.00 86.19 275 GLN A N 1
ATOM 2318 C CA . GLN A 1 275 ? 30.014 21.444 -44.647 1.00 86.19 275 GLN A CA 1
ATOM 2319 C C . GLN A 1 275 ? 30.760 22.095 -45.817 1.00 86.19 275 GLN A C 1
ATOM 2321 O O . GLN A 1 275 ? 30.302 23.108 -46.334 1.00 86.19 275 GLN A O 1
ATOM 2326 N N . LYS A 1 276 ? 31.850 21.478 -46.286 1.00 84.06 276 LYS A N 1
ATOM 2327 C CA . LYS A 1 276 ? 32.574 21.948 -47.475 1.00 84.06 276 LYS A CA 1
ATOM 2328 C C . LYS A 1 276 ? 31.699 21.916 -48.727 1.00 84.06 276 LYS A C 1
ATOM 2330 O O . LYS A 1 276 ? 31.667 22.894 -49.458 1.00 84.06 276 LYS A O 1
ATOM 2335 N N . ASP A 1 277 ? 30.950 20.837 -48.934 1.00 78.69 277 ASP A N 1
ATOM 2336 C CA . ASP A 1 277 ? 30.071 20.700 -50.099 1.00 78.69 277 ASP A CA 1
ATOM 2337 C C . ASP A 1 277 ? 28.923 21.728 -50.067 1.00 78.69 277 ASP A C 1
ATOM 2339 O O . ASP A 1 277 ? 28.522 22.232 -51.113 1.00 78.69 277 ASP A O 1
ATOM 2343 N N . SER A 1 278 ? 28.432 22.102 -48.876 1.00 77.75 278 SER A N 1
ATOM 2344 C CA . SER A 1 278 ? 27.445 23.183 -48.721 1.00 77.75 278 SER A CA 1
ATOM 2345 C C . SER A 1 278 ? 28.025 24.592 -48.895 1.00 77.75 278 SER A C 1
ATOM 2347 O O . SER A 1 278 ? 27.300 25.490 -49.309 1.00 77.75 278 SER A O 1
ATOM 2349 N N . GLU A 1 279 ? 29.313 24.797 -48.604 1.00 75.25 279 GLU A N 1
ATOM 2350 C CA . GLU A 1 279 ? 30.017 26.072 -48.822 1.00 75.25 279 GLU A CA 1
ATOM 2351 C C . GLU A 1 279 ? 30.458 26.248 -50.290 1.00 75.25 279 GLU A C 1
ATOM 2353 O O . GLU A 1 279 ? 30.632 27.373 -50.748 1.00 75.25 279 GLU A O 1
ATOM 2358 N N . CYS A 1 280 ? 30.590 25.154 -51.052 1.00 61.72 280 CYS A N 1
ATOM 2359 C CA . CYS A 1 280 ? 30.926 25.158 -52.481 1.00 61.72 280 CYS A CA 1
ATOM 2360 C C . CYS A 1 280 ? 29.717 25.312 -53.425 1.00 61.72 280 CYS A C 1
ATOM 2362 O O . CYS A 1 280 ? 29.885 25.207 -54.642 1.00 61.72 280 CYS A O 1
ATOM 2364 N N . VAL A 1 281 ? 28.511 25.581 -52.911 1.00 59.59 281 VAL A N 1
ATOM 2365 C CA . VAL A 1 281 ? 27.382 26.001 -53.753 1.00 59.59 281 VAL A CA 1
ATOM 2366 C C . VAL A 1 281 ? 27.669 27.426 -54.227 1.00 59.59 281 VAL A C 1
ATOM 2368 O O . VAL A 1 281 ? 27.401 28.397 -53.523 1.00 59.59 281 VAL A O 1
ATOM 2371 N N . VAL A 1 282 ? 28.269 27.535 -55.415 1.00 59.59 282 VAL A N 1
ATOM 2372 C CA . VAL A 1 282 ? 28.421 28.797 -56.151 1.00 59.59 282 VAL A CA 1
ATOM 2373 C C . VAL A 1 282 ? 27.051 29.482 -56.164 1.00 59.59 282 VAL A C 1
ATOM 2375 O O . VAL A 1 282 ? 26.068 28.795 -56.461 1.00 59.59 282 VAL A O 1
ATOM 2378 N N . PRO A 1 283 ? 26.941 30.781 -55.821 1.00 57.00 283 PRO A N 1
ATOM 2379 C CA . PRO A 1 283 ? 25.688 31.500 -55.971 1.00 57.00 283 PRO A CA 1
ATOM 2380 C C . PRO A 1 283 ? 25.263 31.352 -57.427 1.00 57.00 283 PRO A C 1
ATOM 2382 O O . PRO A 1 283 ? 25.895 31.902 -58.325 1.00 57.00 283 PRO A O 1
ATOM 2385 N N . VAL A 1 284 ? 24.236 30.536 -57.665 1.00 59.16 284 VAL A N 1
ATOM 2386 C CA . VAL A 1 284 ? 23.555 30.508 -58.951 1.00 59.16 284 VAL A CA 1
ATOM 2387 C C . VAL A 1 284 ? 23.031 31.923 -59.102 1.00 59.16 284 VAL A C 1
ATOM 2389 O O . VAL A 1 284 ? 22.150 32.332 -58.344 1.00 59.16 284 VAL A O 1
ATOM 2392 N N . GLU A 1 285 ? 23.650 32.691 -59.996 1.00 57.47 285 GLU A N 1
ATOM 2393 C CA . GLU A 1 285 ? 23.122 33.971 -60.433 1.00 57.47 285 GLU A CA 1
ATOM 2394 C C . GLU A 1 285 ? 21.692 33.693 -60.887 1.00 57.47 285 GLU A C 1
ATOM 2396 O O . GLU A 1 285 ? 21.461 33.058 -61.917 1.00 57.47 285 GLU A O 1
ATOM 2401 N N . LEU A 1 286 ? 20.727 34.058 -60.039 1.00 56.97 286 LEU A N 1
ATOM 2402 C CA . LEU A 1 286 ? 19.320 33.984 -60.384 1.00 56.97 286 LEU A CA 1
ATOM 2403 C C . LEU A 1 286 ? 19.173 34.809 -61.664 1.00 56.97 286 LEU A C 1
ATOM 2405 O O . LEU A 1 286 ? 19.508 35.999 -61.633 1.00 56.97 286 LEU A O 1
ATOM 2409 N N . PRO A 1 287 ? 18.751 34.200 -62.787 1.00 55.62 287 PRO A N 1
ATOM 2410 C CA . PRO A 1 287 ? 18.648 34.915 -64.041 1.00 55.62 287 PRO A CA 1
ATOM 2411 C C . PRO A 1 287 ? 17.755 36.133 -63.834 1.00 55.62 287 PRO A C 1
ATOM 2413 O O . PRO A 1 287 ? 16.663 36.053 -63.265 1.00 55.62 287 PRO A O 1
ATOM 2416 N N . VAL A 1 288 ? 18.301 37.270 -64.254 1.00 56.59 288 VAL A N 1
ATOM 2417 C CA . VAL A 1 288 ? 17.689 38.591 -64.229 1.00 56.59 288 VAL A CA 1
ATOM 2418 C C . VAL A 1 288 ? 16.240 38.499 -64.694 1.00 56.59 288 VAL A C 1
ATOM 2420 O O . VAL A 1 288 ? 15.939 37.929 -65.740 1.00 56.59 288 VAL A O 1
ATOM 2423 N N . ALA A 1 289 ? 15.369 39.081 -63.874 1.00 53.56 289 ALA A N 1
ATOM 2424 C CA . ALA A 1 289 ? 13.940 39.218 -64.068 1.00 53.56 289 ALA A CA 1
ATOM 2425 C C . ALA A 1 289 ? 13.540 39.439 -65.536 1.00 53.56 289 ALA A C 1
ATOM 2427 O O . ALA A 1 289 ? 13.670 40.543 -66.071 1.00 53.56 289 ALA A O 1
ATOM 2428 N N . ILE A 1 290 ? 12.943 38.416 -66.145 1.00 53.94 290 ILE A N 1
ATOM 2429 C CA . ILE A 1 290 ? 11.954 38.641 -67.192 1.00 53.94 290 ILE A CA 1
ATOM 2430 C C . ILE A 1 290 ? 10.696 39.094 -66.451 1.00 53.94 290 ILE A C 1
ATOM 2432 O O . ILE A 1 290 ? 10.032 38.316 -65.768 1.00 53.94 290 ILE A O 1
ATOM 2436 N N . LYS A 1 291 ? 10.430 40.402 -66.513 1.00 56.25 291 LYS A N 1
ATOM 2437 C CA . LYS A 1 291 ? 9.147 40.993 -66.132 1.00 56.25 291 LYS A CA 1
ATOM 2438 C C . LYS A 1 291 ? 8.094 40.509 -67.128 1.00 56.25 291 LYS A C 1
ATOM 2440 O O . LYS A 1 291 ? 7.833 41.191 -68.114 1.00 56.25 291 LYS A O 1
ATOM 2445 N N . GLU A 1 292 ? 7.497 39.356 -66.876 1.00 61.75 292 GLU A N 1
ATOM 2446 C CA . GLU A 1 292 ? 6.179 39.067 -67.435 1.00 61.75 292 GLU A CA 1
ATOM 2447 C C . GLU A 1 292 ? 5.116 39.619 -66.474 1.00 61.75 292 GLU A C 1
ATOM 2449 O O . GLU A 1 292 ? 5.256 39.468 -65.254 1.00 61.75 292 GLU A O 1
ATOM 2454 N N . PRO A 1 293 ? 4.087 40.325 -66.976 1.00 58.31 293 PRO A N 1
ATOM 2455 C CA . PRO A 1 293 ? 2.978 40.770 -66.149 1.00 58.31 293 PRO A CA 1
ATOM 2456 C C . PRO A 1 293 ? 2.212 39.537 -65.666 1.00 58.31 293 PRO A C 1
ATOM 2458 O O . PRO A 1 293 ? 1.472 38.913 -66.419 1.00 58.31 293 PRO A O 1
ATOM 2461 N N . VAL A 1 294 ? 2.414 39.175 -64.400 1.00 53.56 294 VAL A N 1
ATOM 2462 C CA . VAL A 1 294 ? 1.592 38.178 -63.717 1.00 53.56 294 VAL A CA 1
ATOM 2463 C C . VAL A 1 294 ? 0.188 38.763 -63.610 1.00 53.56 294 VAL A C 1
ATOM 2465 O O . VAL A 1 294 ? -0.052 39.690 -62.834 1.00 53.56 294 VAL A O 1
ATOM 2468 N N . GLU A 1 295 ? -0.725 38.249 -64.430 1.00 59.12 295 GLU A N 1
ATOM 2469 C CA . GLU A 1 295 ? -2.153 38.457 -64.251 1.00 59.12 295 GLU A CA 1
ATOM 2470 C C . GLU A 1 295 ? -2.524 38.041 -62.826 1.00 59.12 295 GLU A C 1
ATOM 2472 O O . GLU A 1 295 ? -2.257 36.926 -62.375 1.00 59.12 295 GLU A O 1
ATOM 2477 N N . PHE A 1 296 ? -3.092 38.996 -62.095 1.00 59.94 296 PHE A N 1
ATOM 2478 C CA . PHE A 1 296 ? -3.593 38.822 -60.745 1.00 59.94 296 PHE A CA 1
ATOM 2479 C C . PHE A 1 296 ? -4.766 37.837 -60.780 1.00 59.94 296 PHE A C 1
ATOM 2481 O O . PHE A 1 296 ? -5.912 38.219 -61.012 1.00 59.94 296 PHE A O 1
ATOM 2488 N N . ILE A 1 297 ? -4.474 36.556 -60.568 1.00 61.41 297 ILE A N 1
ATOM 2489 C CA . ILE A 1 297 ? -5.485 35.560 -60.229 1.00 61.41 297 ILE A CA 1
ATOM 2490 C C . ILE A 1 297 ? -5.763 35.743 -58.730 1.00 61.41 297 ILE A C 1
ATOM 2492 O O . ILE A 1 297 ? -4.849 35.528 -57.929 1.00 61.41 297 ILE A O 1
ATOM 2496 N N . PRO A 1 298 ? -6.971 36.170 -58.319 1.00 62.28 298 PRO A N 1
ATOM 2497 C CA . PRO A 1 298 ? -7.304 36.271 -56.906 1.00 62.28 298 PRO A CA 1
ATOM 2498 C C . PRO A 1 298 ? -7.197 34.882 -56.273 1.00 62.28 298 PRO A C 1
ATOM 2500 O O . PRO A 1 298 ? -7.792 33.918 -56.760 1.00 62.28 298 PRO A O 1
ATOM 2503 N N . GLU A 1 299 ? -6.413 34.786 -55.200 1.00 57.22 299 GLU A N 1
ATOM 2504 C CA . GLU A 1 299 ? -6.277 33.564 -54.415 1.00 57.22 299 GLU A CA 1
ATOM 2505 C C . GLU A 1 299 ? -7.673 33.061 -54.013 1.00 57.22 299 GLU A C 1
ATOM 2507 O O . GLU A 1 299 ? -8.457 33.837 -53.451 1.00 57.22 299 GLU A O 1
ATOM 2512 N N . PRO A 1 300 ? -8.024 31.784 -54.264 1.00 52.53 300 PRO A N 1
ATOM 2513 C CA . PRO A 1 300 ? -9.194 31.223 -53.624 1.00 52.53 300 PRO A CA 1
ATOM 2514 C C . PRO A 1 300 ? -8.923 31.264 -52.124 1.00 52.53 300 PRO A C 1
ATOM 2516 O O . PRO A 1 300 ? -7.936 30.711 -51.638 1.00 52.53 300 PRO A O 1
ATOM 2519 N N . SER A 1 301 ? -9.793 31.959 -51.399 1.00 50.41 301 SER A N 1
ATOM 2520 C CA . SER A 1 301 ? -9.831 31.968 -49.947 1.00 50.41 301 SER A CA 1
ATOM 2521 C C . SER A 1 301 ? -9.819 30.525 -49.450 1.00 50.41 301 SER A C 1
ATOM 2523 O O . SER A 1 301 ? -10.849 29.849 -49.444 1.00 50.41 301 SER A O 1
ATOM 2525 N N . THR A 1 302 ? -8.645 30.040 -49.050 1.00 51.91 302 THR A N 1
ATOM 2526 C CA . THR A 1 302 ? -8.491 28.745 -48.390 1.00 51.91 302 THR A CA 1
ATOM 2527 C C . THR A 1 302 ? -8.985 28.900 -46.955 1.00 51.91 302 THR A C 1
ATOM 2529 O O . THR A 1 302 ? -8.229 28.890 -45.986 1.00 51.91 302 THR A O 1
ATOM 2532 N N . SER A 1 303 ? -10.297 29.081 -46.820 1.00 48.19 303 SER A N 1
ATOM 2533 C CA . SER A 1 303 ? -11.044 28.631 -45.661 1.00 48.19 303 SER A CA 1
ATOM 2534 C C . SER A 1 303 ? -10.778 27.136 -45.577 1.00 48.19 303 SER A C 1
ATOM 2536 O O . SER A 1 303 ? -11.332 26.349 -46.339 1.00 48.19 303 SER A O 1
ATOM 2538 N N . ALA A 1 304 ? -9.827 26.759 -44.727 1.00 50.19 304 ALA A N 1
ATOM 2539 C CA . ALA A 1 304 ? -9.527 25.375 -44.424 1.00 50.19 304 ALA A CA 1
ATOM 2540 C C . ALA A 1 304 ? -10.751 24.761 -43.729 1.00 50.19 304 ALA A C 1
ATOM 2542 O O . ALA A 1 304 ? -10.831 24.707 -42.502 1.00 50.19 304 ALA A O 1
ATOM 2543 N N . GLU A 1 305 ? -11.724 24.315 -44.523 1.00 47.03 305 GLU A N 1
ATOM 2544 C CA . GLU A 1 305 ? -12.647 23.279 -44.100 1.00 47.03 305 GLU A CA 1
ATOM 2545 C C . GLU A 1 305 ? -11.796 22.057 -43.774 1.00 47.03 305 GLU A C 1
ATOM 2547 O O . GLU A 1 305 ? -11.179 21.424 -44.632 1.00 47.03 305 GLU A O 1
ATOM 2552 N N . ILE A 1 306 ? -11.711 21.770 -42.479 1.00 47.19 306 ILE A N 1
ATOM 2553 C CA . ILE A 1 306 ? -11.166 20.527 -41.963 1.00 47.19 306 ILE A CA 1
ATOM 2554 C C . ILE A 1 306 ? -12.095 19.427 -42.475 1.00 47.19 306 ILE A C 1
ATOM 2556 O O . ILE A 1 306 ? -13.103 19.100 -41.851 1.00 47.19 306 ILE A O 1
ATOM 2560 N N . VAL A 1 307 ? -11.762 18.861 -43.634 1.00 43.38 307 VAL A N 1
ATOM 2561 C CA . VAL A 1 307 ? -12.346 17.610 -44.106 1.00 43.38 307 VAL A CA 1
ATOM 2562 C C . VAL A 1 307 ? -11.855 16.527 -43.153 1.00 43.38 307 VAL A C 1
ATOM 2564 O O . VAL A 1 307 ? -10.767 15.969 -43.297 1.00 43.38 307 VAL A O 1
ATOM 2567 N N . ILE A 1 308 ? -12.659 16.264 -42.125 1.00 45.81 308 ILE A N 1
ATOM 2568 C CA . ILE A 1 308 ? -12.543 15.077 -41.289 1.00 45.81 308 ILE A CA 1
ATOM 2569 C C . ILE A 1 308 ? -12.848 13.897 -42.211 1.00 45.81 308 ILE A C 1
ATOM 2571 O O . ILE A 1 308 ? -14.003 13.543 -42.442 1.00 45.81 308 ILE A O 1
ATOM 2575 N N . GLN A 1 309 ? -11.804 13.304 -42.789 1.00 44.38 309 GLN A N 1
ATOM 2576 C CA . GLN A 1 309 ? -11.923 12.000 -43.421 1.00 44.38 309 GLN A CA 1
ATOM 2577 C C . GLN A 1 309 ? -12.331 11.004 -42.334 1.00 44.38 309 GLN A C 1
ATOM 2579 O O . GLN A 1 309 ? -11.547 10.659 -41.448 1.00 44.38 309 GLN A O 1
ATOM 2584 N N . ASN A 1 310 ? -13.591 10.577 -42.395 1.00 46.31 310 ASN A N 1
ATOM 2585 C CA . ASN A 1 310 ? -14.110 9.457 -41.631 1.00 46.31 310 ASN A CA 1
ATOM 2586 C C . ASN A 1 310 ? -13.309 8.209 -42.011 1.00 46.31 310 ASN A C 1
ATOM 2588 O O . ASN A 1 310 ? -13.554 7.584 -43.040 1.00 46.31 310 ASN A O 1
ATOM 2592 N N . ILE A 1 311 ? -12.344 7.848 -41.169 1.00 49.44 311 ILE A N 1
ATOM 2593 C CA . ILE A 1 311 ? -11.716 6.531 -41.196 1.00 49.44 311 ILE A CA 1
ATOM 2594 C C . ILE A 1 311 ? -12.800 5.543 -40.758 1.00 49.44 311 ILE A C 1
ATOM 2596 O O . ILE A 1 311 ? -13.070 5.381 -39.567 1.00 49.44 311 ILE A O 1
ATOM 2600 N N . GLN A 1 312 ? -13.467 4.924 -41.731 1.00 42.06 312 GLN A N 1
ATOM 2601 C CA . GLN A 1 312 ? -14.291 3.747 -41.495 1.00 42.06 312 GLN A CA 1
ATOM 2602 C C . GLN A 1 312 ? -13.357 2.624 -41.035 1.00 42.06 312 GLN A C 1
ATOM 2604 O O . GLN A 1 312 ? -12.575 2.083 -41.809 1.00 42.06 312 GLN A O 1
ATOM 2609 N N . ASN A 1 313 ? -13.400 2.313 -39.743 1.00 47.31 313 ASN A N 1
ATOM 2610 C CA . ASN A 1 313 ? -12.896 1.042 -39.248 1.00 47.31 313 ASN A CA 1
ATOM 2611 C C . ASN A 1 313 ? -13.921 -0.035 -39.632 1.00 47.31 313 ASN A C 1
ATOM 2613 O O . ASN A 1 313 ? -15.108 0.147 -39.360 1.00 47.31 313 ASN A O 1
ATOM 2617 N N . ASP A 1 314 ? -13.469 -1.170 -40.172 1.00 49.44 314 ASP A N 1
ATOM 2618 C CA . ASP A 1 314 ? -14.270 -2.359 -40.545 1.00 49.44 314 ASP A CA 1
ATOM 2619 C C . ASP A 1 314 ? -14.979 -3.063 -39.360 1.00 49.44 314 ASP A C 1
ATOM 2621 O O . ASP A 1 314 ? -15.360 -4.234 -39.412 1.00 49.44 314 ASP A O 1
ATOM 2625 N N . HIS A 1 315 ? -15.161 -2.368 -38.242 1.00 50.59 315 HIS A N 1
ATOM 2626 C CA . HIS A 1 315 ? -15.866 -2.833 -37.059 1.00 50.59 315 HIS A CA 1
ATOM 2627 C C . HIS A 1 315 ? -16.917 -1.775 -36.731 1.00 50.59 315 HIS A C 1
ATOM 2629 O O . HIS A 1 315 ? -16.600 -0.786 -36.077 1.00 50.59 315 HIS A O 1
ATOM 2635 N N . GLY A 1 316 ? -18.132 -1.956 -37.262 1.00 44.09 316 GLY A N 1
ATOM 2636 C CA . GLY A 1 316 ? -19.236 -0.988 -37.302 1.00 44.09 316 GLY A CA 1
ATOM 2637 C C . GLY A 1 316 ? -19.717 -0.435 -35.957 1.00 44.09 316 GLY A C 1
ATOM 2638 O O . GLY A 1 316 ? -20.842 -0.689 -35.542 1.00 44.09 316 GLY A O 1
ATOM 2639 N N . TYR A 1 317 ? -18.895 0.389 -35.314 1.00 42.41 317 TYR A N 1
ATOM 2640 C CA . TYR A 1 317 ? -19.255 1.195 -34.158 1.00 42.41 317 TYR A CA 1
ATOM 2641 C C . TYR A 1 317 ? -18.928 2.657 -34.462 1.00 42.41 317 TYR A C 1
ATOM 2643 O O . TYR A 1 317 ? -17.765 3.057 -34.534 1.00 42.41 317 TYR A O 1
ATOM 2651 N N . ALA A 1 318 ? -19.975 3.457 -34.667 1.00 36.25 318 ALA A N 1
ATOM 2652 C CA . ALA A 1 318 ? -19.870 4.898 -34.834 1.00 36.25 318 ALA A CA 1
ATOM 2653 C C . ALA A 1 318 ? -19.426 5.536 -33.508 1.00 36.25 318 ALA A C 1
ATOM 2655 O O . ALA A 1 318 ? -20.152 5.497 -32.516 1.00 36.25 318 ALA A O 1
ATOM 2656 N N . VAL A 1 319 ? -18.229 6.121 -33.479 1.00 45.53 319 VAL A N 1
ATOM 2657 C CA . VAL A 1 319 ? -17.741 6.902 -32.336 1.00 45.53 319 VAL A CA 1
ATOM 2658 C C . VAL A 1 319 ? -18.043 8.371 -32.616 1.00 45.53 319 VAL A C 1
ATOM 2660 O O . VAL A 1 319 ? -17.351 9.004 -33.411 1.00 45.53 319 VAL A O 1
ATOM 2663 N N . SER A 1 320 ? -19.080 8.927 -31.980 1.00 46.19 320 SER A N 1
ATOM 2664 C CA . SER A 1 320 ? -19.319 10.373 -32.019 1.00 46.19 320 SER A CA 1
ATOM 2665 C C . SER A 1 320 ? -18.288 11.079 -31.137 1.00 46.19 320 SER A C 1
ATOM 2667 O O . SER A 1 320 ? -18.288 10.912 -29.916 1.00 46.19 320 SER A O 1
ATOM 2669 N N . LEU A 1 321 ? -17.405 11.871 -31.740 1.00 48.56 321 LEU A N 1
ATOM 2670 C CA . LEU A 1 321 ? -16.491 12.746 -31.012 1.00 48.56 321 LEU A CA 1
ATOM 2671 C C . LEU A 1 321 ? -17.255 13.997 -30.559 1.00 48.56 321 LEU A C 1
ATOM 2673 O O . LEU A 1 321 ? -17.504 14.898 -31.355 1.00 48.56 321 LEU A O 1
ATOM 2677 N N . GLN A 1 322 ? -17.643 14.049 -29.282 1.00 49.78 322 GLN A N 1
ATOM 2678 C CA . GLN A 1 322 ? -18.102 15.293 -28.657 1.00 49.78 322 GLN A CA 1
ATOM 2679 C C . GLN A 1 322 ? -16.904 16.213 -28.344 1.00 49.78 322 GLN A C 1
ATOM 2681 O O . GLN A 1 322 ? -15.829 15.712 -27.996 1.00 49.78 322 GLN A O 1
ATOM 2686 N N . PRO A 1 323 ? -17.061 17.547 -28.450 1.00 44.28 323 PRO A N 1
ATOM 2687 C CA . PRO A 1 323 ? -16.000 18.498 -28.136 1.00 44.28 323 PRO A CA 1
ATOM 2688 C C . PRO A 1 323 ? -15.623 18.424 -26.652 1.00 44.28 323 PRO A C 1
ATOM 2690 O O . PRO A 1 323 ? -16.473 18.476 -25.764 1.00 44.28 323 PRO A O 1
ATOM 2693 N N . ALA A 1 324 ? -14.323 18.290 -26.387 1.00 41.66 324 ALA A N 1
ATOM 2694 C CA . ALA A 1 324 ? -13.774 18.163 -25.045 1.00 41.66 324 ALA A CA 1
ATOM 2695 C C . ALA A 1 324 ? -13.929 19.477 -24.263 1.00 41.66 324 ALA A C 1
ATOM 2697 O O . ALA A 1 324 ? -13.180 20.434 -24.459 1.00 41.66 324 ALA A O 1
ATOM 2698 N N . VAL A 1 325 ? -14.893 19.504 -23.344 1.00 44.62 325 VAL A N 1
ATOM 2699 C CA . VAL A 1 325 ? -14.999 20.529 -22.304 1.00 44.62 325 VAL A CA 1
ATOM 2700 C C . VAL A 1 325 ? -13.825 20.341 -21.339 1.00 44.62 325 VAL A C 1
ATOM 2702 O O .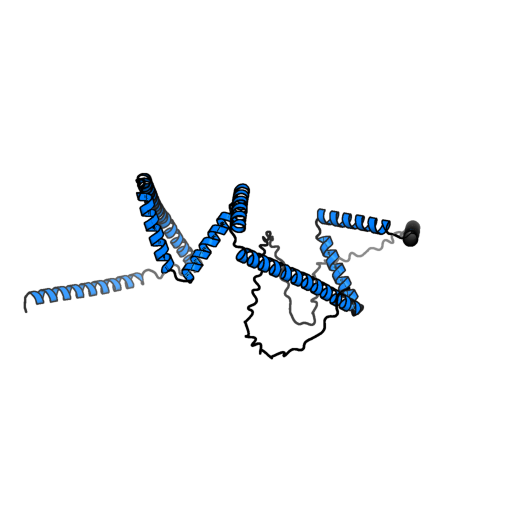 VAL A 1 325 ? -13.690 19.298 -20.699 1.00 44.62 325 VAL A O 1
ATOM 2705 N N . PHE A 1 326 ? -12.956 21.349 -21.243 1.00 44.28 326 PHE A N 1
ATOM 2706 C CA . PHE A 1 326 ? -11.872 21.397 -20.261 1.00 44.28 326 PHE A CA 1
ATOM 2707 C C . PHE A 1 326 ? -12.461 21.576 -18.855 1.00 44.28 326 PHE A C 1
ATOM 2709 O O . PHE A 1 326 ? -12.668 22.690 -18.378 1.00 44.28 326 PHE A O 1
ATOM 2716 N N . ILE A 1 327 ? -12.736 20.462 -18.179 1.00 44.97 327 ILE A N 1
ATOM 2717 C CA . ILE A 1 327 ? -13.045 20.451 -16.749 1.00 44.97 327 ILE A CA 1
ATOM 2718 C C . ILE A 1 327 ? -11.709 20.525 -16.004 1.00 44.97 327 ILE A C 1
ATOM 2720 O O . ILE A 1 327 ? -10.864 19.638 -16.140 1.00 44.97 327 ILE A O 1
ATOM 2724 N N . LYS A 1 328 ? -11.499 21.599 -15.232 1.00 48.59 328 LYS A N 1
ATOM 2725 C CA . LYS A 1 328 ? -10.396 21.696 -14.266 1.00 48.59 328 LYS A CA 1
ATOM 2726 C C . LYS A 1 328 ? -10.535 20.532 -13.282 1.00 48.59 328 LYS A C 1
ATOM 2728 O O . LYS A 1 328 ? -11.437 20.535 -12.454 1.00 48.59 328 LYS A O 1
ATOM 2733 N N . GLN A 1 329 ? -9.676 19.524 -13.409 1.00 45.06 329 GLN A N 1
ATOM 2734 C CA . GLN A 1 329 ? -9.598 18.433 -12.445 1.00 45.06 329 GLN A CA 1
ATOM 2735 C C . GLN A 1 329 ? -8.933 18.961 -11.174 1.00 45.06 329 GLN A C 1
ATOM 2737 O O . GLN A 1 329 ? -7.736 19.254 -11.166 1.00 45.06 329 GLN A O 1
ATOM 2742 N N . GLU A 1 330 ? -9.720 19.106 -10.113 1.00 61.56 330 GLU A N 1
ATOM 2743 C CA . GLU A 1 330 ? -9.189 19.172 -8.757 1.00 61.56 330 GLU A CA 1
ATOM 2744 C C . GLU A 1 330 ? -8.460 17.854 -8.432 1.00 61.56 330 GLU A C 1
ATOM 2746 O O . GLU A 1 330 ? -8.820 16.798 -8.967 1.00 61.56 330 GLU A O 1
ATOM 2751 N N . PRO A 1 331 ? -7.394 17.894 -7.614 1.00 55.78 331 PRO A N 1
ATOM 2752 C CA . PRO A 1 331 ? -6.628 16.705 -7.276 1.00 55.78 331 PRO A CA 1
ATOM 2753 C C . PRO A 1 331 ? -7.517 15.706 -6.530 1.00 55.78 331 PRO A C 1
ATOM 2755 O O . PRO A 1 331 ? -7.944 15.950 -5.407 1.00 55.78 331 PRO A O 1
ATOM 2758 N N . ILE A 1 332 ? -7.775 14.566 -7.169 1.00 54.53 332 ILE A N 1
ATOM 2759 C CA . ILE A 1 332 ? -8.432 13.418 -6.549 1.00 54.53 332 ILE A CA 1
ATOM 2760 C C . ILE A 1 332 ? -7.491 12.894 -5.459 1.00 54.53 332 ILE A C 1
ATOM 2762 O O . ILE A 1 332 ? -6.440 12.322 -5.763 1.00 54.53 332 ILE A O 1
ATOM 2766 N N . GLU A 1 333 ? -7.858 13.114 -4.196 1.00 54.06 333 GLU A N 1
ATOM 2767 C CA . GLU A 1 333 ? -7.267 12.429 -3.048 1.00 54.06 333 GLU A CA 1
ATOM 2768 C C . GLU A 1 333 ? -7.476 10.923 -3.233 1.00 54.06 333 GLU A C 1
ATOM 2770 O O . GLU A 1 333 ? -8.589 10.398 -3.196 1.00 54.06 333 GLU A O 1
ATOM 2775 N N . PHE A 1 334 ? -6.382 10.230 -3.534 1.00 55.06 334 PHE A N 1
ATOM 2776 C CA . PHE A 1 334 ? -6.367 8.787 -3.692 1.00 55.06 334 PHE A CA 1
ATOM 2777 C C . PHE A 1 334 ? -6.328 8.153 -2.302 1.00 55.06 334 PHE A C 1
ATOM 2779 O O . PHE A 1 334 ? -5.253 8.007 -1.723 1.00 55.06 334 PHE A O 1
ATOM 2786 N N . ASP A 1 335 ? -7.496 7.781 -1.785 1.00 57.44 335 ASP A N 1
ATOM 2787 C CA . ASP A 1 335 ? -7.626 6.930 -0.603 1.00 57.44 335 ASP A CA 1
ATOM 2788 C C . ASP A 1 335 ? -7.503 5.455 -1.032 1.00 57.44 335 ASP A C 1
ATOM 2790 O O . ASP A 1 335 ? -8.419 4.914 -1.666 1.00 57.44 335 ASP A O 1
ATOM 2794 N N . PRO A 1 336 ? -6.388 4.757 -0.737 1.00 58.31 336 PRO A N 1
ATOM 2795 C CA . PRO A 1 336 ? -6.283 3.338 -1.034 1.00 58.31 336 PRO A CA 1
ATOM 2796 C C . PRO A 1 336 ? -7.174 2.551 -0.065 1.00 58.31 336 PRO A C 1
ATOM 2798 O O . PRO A 1 336 ? -6.783 2.233 1.057 1.00 58.31 336 PRO A O 1
ATOM 2801 N N . GLN A 1 337 ? -8.378 2.196 -0.511 1.00 59.56 337 GLN A N 1
ATOM 2802 C CA . GLN A 1 337 ? -9.181 1.164 0.144 1.00 59.56 337 GLN A CA 1
ATOM 2803 C C . GLN A 1 337 ? -8.408 -0.172 0.104 1.00 59.56 337 GLN A C 1
ATOM 2805 O O . GLN A 1 337 ? -7.985 -0.598 -0.977 1.00 59.56 337 GLN A O 1
ATOM 2810 N N . PRO A 1 338 ? -8.203 -0.865 1.240 1.00 52.44 338 PRO A N 1
ATOM 2811 C CA . PRO A 1 338 ? -7.628 -2.202 1.226 1.00 52.44 338 PRO A CA 1
ATOM 2812 C C . PRO A 1 338 ? -8.625 -3.172 0.584 1.00 52.44 338 PRO A C 1
ATOM 2814 O O . PRO A 1 338 ? -9.746 -3.329 1.062 1.00 52.44 338 PRO A O 1
ATOM 2817 N N . SER A 1 339 ? -8.220 -3.842 -0.498 1.00 44.84 339 SER A N 1
ATOM 2818 C CA . SER A 1 339 ? -9.044 -4.866 -1.140 1.00 44.84 339 SER A CA 1
ATOM 2819 C C . SER A 1 339 ? -9.201 -6.076 -0.213 1.00 44.84 339 SER A C 1
ATOM 2821 O O . SER A 1 339 ? -8.317 -6.931 -0.121 1.00 44.84 339 SER A O 1
ATOM 2823 N N . THR A 1 340 ? -10.336 -6.181 0.465 1.00 48.12 340 THR A N 1
ATOM 2824 C CA . THR A 1 340 ? -10.789 -7.411 1.115 1.00 48.12 340 THR A CA 1
ATOM 2825 C C . THR A 1 340 ? -11.343 -8.363 0.057 1.00 48.12 340 THR A C 1
ATOM 2827 O O . THR A 1 340 ? -12.547 -8.479 -0.140 1.00 48.12 340 THR A O 1
ATOM 2830 N N . SER A 1 341 ? -10.452 -9.084 -0.627 1.00 42.72 341 SER A N 1
ATOM 2831 C CA . SER A 1 341 ? -10.821 -10.346 -1.279 1.00 42.72 341 SER A CA 1
ATOM 2832 C C . SER A 1 341 ? -10.762 -11.462 -0.234 1.00 42.72 341 SER A C 1
ATOM 2834 O O . SER A 1 341 ? -9.802 -12.222 -0.132 1.00 42.72 341 SER A O 1
ATOM 2836 N N . ALA A 1 342 ? -11.792 -11.524 0.610 1.00 43.41 342 ALA A N 1
ATOM 2837 C CA . ALA A 1 342 ? -12.050 -12.698 1.429 1.00 43.41 342 ALA A CA 1
ATOM 2838 C C . ALA A 1 342 ? -12.643 -13.776 0.513 1.00 43.41 342 ALA A C 1
ATOM 2840 O O . ALA A 1 342 ? -13.835 -13.772 0.213 1.00 43.41 342 ALA A O 1
ATOM 2841 N N . GLY A 1 343 ? -11.785 -14.666 0.016 1.00 43.78 343 GLY A N 1
ATOM 2842 C CA . GLY A 1 343 ? -12.221 -15.911 -0.601 1.00 43.78 343 GLY A CA 1
ATOM 2843 C C . GLY A 1 343 ? -12.932 -16.761 0.446 1.00 43.78 343 GLY A C 1
ATOM 2844 O O . GLY A 1 343 ? -12.327 -17.168 1.437 1.00 43.78 343 GLY A O 1
ATOM 2845 N N . ILE A 1 344 ? -14.222 -17.000 0.231 1.00 45.41 344 ILE A N 1
ATOM 2846 C CA . ILE A 1 344 ? -14.999 -18.009 0.945 1.00 45.41 344 ILE A CA 1
ATOM 2847 C C . ILE A 1 344 ? -14.433 -19.363 0.511 1.00 45.41 344 ILE A C 1
ATOM 2849 O O . ILE A 1 344 ? -14.681 -19.821 -0.600 1.00 45.41 344 ILE A O 1
ATOM 2853 N N . VAL A 1 345 ? -13.619 -19.970 1.372 1.00 46.91 345 VAL A N 1
ATOM 2854 C CA . VAL A 1 345 ? -13.246 -21.380 1.262 1.00 46.91 345 VAL A CA 1
ATOM 2855 C C . VAL A 1 345 ? -14.346 -22.161 1.968 1.00 46.91 345 VAL A C 1
ATOM 2857 O O . VAL A 1 345 ? -14.421 -22.173 3.198 1.00 46.91 345 VAL A O 1
ATOM 2860 N N . THR A 1 346 ? -15.239 -22.758 1.185 1.00 50.50 346 THR A N 1
ATOM 2861 C CA . THR A 1 346 ? -16.154 -23.793 1.660 1.00 50.50 346 THR A CA 1
ATOM 2862 C C . THR A 1 346 ? -15.315 -24.979 2.130 1.00 50.50 346 THR A C 1
ATOM 2864 O O . THR A 1 346 ? -14.462 -25.484 1.403 1.00 50.50 346 THR A O 1
ATOM 2867 N N . LYS A 1 347 ? -15.495 -25.360 3.397 1.00 47.22 347 LYS A N 1
ATOM 2868 C CA . LYS A 1 347 ? -14.930 -26.581 3.968 1.00 47.22 347 LYS A CA 1
ATOM 2869 C C . LYS A 1 347 ? -15.703 -27.760 3.387 1.00 47.22 347 LYS A C 1
ATOM 2871 O O . LYS A 1 347 ? -16.783 -28.054 3.884 1.00 47.22 347 LYS A O 1
ATOM 2876 N N . ASP A 1 348 ? -15.143 -28.402 2.372 1.00 48.31 348 ASP A N 1
ATOM 2877 C CA . ASP A 1 348 ? -15.521 -29.771 2.043 1.00 48.31 348 ASP A CA 1
ATOM 2878 C C . ASP A 1 348 ? -14.736 -30.717 2.954 1.00 48.31 348 ASP A C 1
ATOM 2880 O O . ASP A 1 348 ? -13.517 -30.610 3.124 1.00 48.31 348 ASP A O 1
ATOM 2884 N N . GLU A 1 349 ? -15.492 -31.588 3.609 1.00 51.03 349 GLU A N 1
ATOM 2885 C CA . GLU A 1 349 ? -15.045 -32.623 4.526 1.00 51.03 349 GLU A CA 1
ATOM 2886 C C . GLU A 1 349 ? -14.165 -33.630 3.779 1.00 51.03 349 GLU A C 1
ATOM 2888 O O . GLU A 1 349 ? -14.638 -34.423 2.968 1.00 51.03 349 GLU A O 1
ATOM 2893 N N . PHE A 1 350 ? -12.862 -33.607 4.058 1.00 40.75 350 PHE A N 1
ATOM 2894 C CA . PHE A 1 350 ? -11.960 -34.678 3.657 1.00 40.75 350 PHE A CA 1
ATOM 2895 C C . PHE A 1 350 ? -11.994 -35.756 4.744 1.00 40.75 350 PHE A C 1
ATOM 2897 O O . PHE A 1 350 ? -11.353 -35.631 5.788 1.00 40.75 350 PHE A O 1
ATOM 2904 N N . VAL A 1 351 ? -12.786 -36.798 4.499 1.00 50.09 351 VAL A N 1
ATOM 2905 C CA . VAL A 1 351 ? -12.709 -38.073 5.217 1.00 50.09 351 VAL A CA 1
ATOM 2906 C C . VAL A 1 351 ? -11.397 -38.734 4.799 1.00 50.09 351 VAL A C 1
ATOM 2908 O O . VAL A 1 351 ? -11.255 -39.183 3.664 1.00 50.09 351 VAL A O 1
ATOM 2911 N N . VAL A 1 352 ? -10.410 -38.736 5.694 1.00 52.28 352 VAL A N 1
ATOM 2912 C CA . VAL A 1 352 ? -9.193 -39.537 5.541 1.00 52.28 352 VAL A CA 1
ATOM 2913 C C . VAL A 1 352 ? -9.485 -40.889 6.172 1.00 52.28 352 VAL A C 1
ATOM 2915 O O . VAL A 1 352 ? -9.709 -40.975 7.376 1.00 52.28 352 VAL A O 1
ATOM 2918 N N . SER A 1 353 ? -9.553 -41.922 5.338 1.00 50.91 353 SER A N 1
ATOM 2919 C CA . SER A 1 353 ? -9.592 -43.312 5.775 1.00 50.91 353 SER A CA 1
ATOM 2920 C C . SER A 1 353 ? -8.223 -43.699 6.328 1.00 50.91 353 SER A C 1
ATOM 2922 O O . SER A 1 353 ? -7.214 -43.570 5.634 1.00 50.91 353 SER A O 1
ATOM 2924 N N . ASP A 1 354 ? -8.211 -44.160 7.575 1.00 47.78 354 ASP A N 1
ATOM 2925 C CA . ASP A 1 354 ? -7.081 -44.841 8.193 1.00 47.78 354 ASP A CA 1
ATOM 2926 C C . ASP A 1 354 ? -6.898 -46.202 7.504 1.00 47.78 354 ASP A C 1
ATOM 2928 O O . ASP A 1 354 ? -7.692 -47.118 7.715 1.00 47.78 354 ASP A O 1
ATOM 2932 N N . GLU A 1 355 ? -5.870 -46.335 6.663 1.00 56.12 355 GLU A N 1
ATOM 2933 C CA . GLU A 1 355 ? -5.338 -47.643 6.281 1.00 56.12 355 GLU A CA 1
ATOM 2934 C C . GLU A 1 355 ? -4.036 -47.904 7.036 1.00 56.12 355 GLU A C 1
ATOM 2936 O O . GLU A 1 355 ? -3.066 -47.144 7.004 1.00 56.12 355 GLU A O 1
ATOM 2941 N N . GLU A 1 356 ? -4.092 -49.009 7.763 1.00 57.44 356 GLU A N 1
ATOM 2942 C CA . GLU A 1 356 ? -3.077 -49.613 8.597 1.00 57.44 356 GLU A CA 1
ATOM 2943 C C . GLU A 1 356 ? -1.791 -49.867 7.798 1.00 57.44 356 GLU A C 1
ATOM 2945 O O . GLU A 1 356 ? -1.780 -50.635 6.838 1.00 57.44 356 GLU A O 1
ATOM 2950 N N . TYR A 1 357 ? -0.675 -49.273 8.227 1.00 52.34 357 TYR A N 1
ATOM 2951 C CA . TYR A 1 357 ? 0.652 -49.695 7.779 1.00 52.34 357 TYR A CA 1
ATOM 2952 C C . TYR A 1 357 ? 1.341 -50.451 8.914 1.00 52.34 357 TYR A C 1
ATOM 2954 O O . TYR A 1 357 ? 2.010 -49.884 9.781 1.00 52.34 357 TYR A O 1
ATOM 2962 N N . SER A 1 358 ? 1.110 -51.764 8.911 1.00 54.81 358 SER A N 1
ATOM 2963 C CA . SER A 1 358 ? 1.860 -52.771 9.658 1.00 54.81 358 SER A CA 1
ATOM 2964 C C . SER A 1 358 ? 3.348 -52.710 9.302 1.00 54.81 358 SER A C 1
ATOM 2966 O O . SER A 1 358 ? 3.710 -52.612 8.130 1.00 54.81 358 SER A O 1
ATOM 2968 N N . GLY A 1 359 ? 4.206 -52.755 10.319 1.00 49.78 359 GLY A N 1
ATOM 2969 C CA . GLY A 1 359 ? 5.634 -52.496 10.188 1.00 49.78 359 GLY A CA 1
ATOM 2970 C C . GLY A 1 359 ? 6.527 -53.651 9.726 1.00 49.78 359 GLY A C 1
ATOM 2971 O O . GLY A 1 359 ? 6.102 -54.785 9.549 1.00 49.78 359 GLY A O 1
ATOM 2972 N N . SER A 1 360 ? 7.813 -53.317 9.615 1.00 51.69 360 SER A N 1
ATOM 2973 C CA . SER A 1 360 ? 8.986 -54.194 9.758 1.00 51.69 360 SER A CA 1
ATOM 2974 C C . SER A 1 360 ? 10.188 -53.260 9.977 1.00 51.69 360 SER A C 1
ATOM 2976 O O . SER A 1 360 ? 10.463 -52.414 9.131 1.00 51.69 360 SER A O 1
ATOM 2978 N N . SER A 1 361 ? 10.692 -53.092 11.199 1.00 53.88 361 SER A N 1
ATOM 2979 C CA . SER A 1 361 ? 11.783 -53.856 11.825 1.00 53.88 361 SER A CA 1
ATOM 2980 C C . SER A 1 361 ? 13.119 -53.846 11.066 1.00 53.88 361 SER A C 1
ATOM 2982 O O . SER A 1 361 ? 13.198 -54.388 9.969 1.00 53.88 361 SER A O 1
ATOM 2984 N N . ALA A 1 362 ? 14.139 -53.374 11.795 1.00 54.81 362 ALA A N 1
ATOM 2985 C CA . ALA A 1 362 ? 15.563 -53.716 11.718 1.00 54.81 362 ALA A CA 1
ATOM 2986 C C . ALA A 1 362 ? 16.402 -53.077 10.592 1.00 54.81 362 ALA A C 1
ATOM 2988 O O . ALA A 1 362 ? 16.251 -53.392 9.420 1.00 54.81 362 ALA A O 1
ATOM 2989 N N . ASP A 1 363 ? 17.297 -52.152 10.960 1.00 51.28 363 ASP A N 1
ATOM 2990 C CA . ASP A 1 363 ? 18.728 -52.466 11.129 1.00 51.28 363 ASP A CA 1
ATOM 2991 C C . ASP A 1 363 ? 19.540 -51.179 11.377 1.00 51.28 363 ASP A C 1
ATOM 2993 O O . ASP A 1 363 ? 19.724 -50.340 10.494 1.00 51.28 363 ASP A O 1
ATOM 2997 N N . GLU A 1 364 ? 20.041 -51.029 12.605 1.00 61.53 364 GLU A N 1
ATOM 2998 C CA . GLU A 1 364 ? 21.147 -50.125 12.937 1.00 61.53 364 GLU A CA 1
ATOM 2999 C C . GLU A 1 364 ? 22.474 -50.884 12.786 1.00 61.53 364 GLU A C 1
ATOM 3001 O O . GLU A 1 364 ? 22.596 -51.989 13.322 1.00 61.53 364 GLU A O 1
ATOM 3006 N N . PRO A 1 365 ? 23.514 -50.299 12.166 1.00 65.44 365 PRO A N 1
ATOM 3007 C CA . PRO A 1 365 ? 24.882 -50.725 12.403 1.00 65.44 365 PRO A CA 1
ATOM 3008 C C . PRO A 1 365 ? 25.561 -49.842 13.467 1.00 65.44 365 PRO A C 1
ATOM 3010 O O . PRO A 1 365 ? 25.241 -48.655 13.599 1.00 65.44 365 PRO A O 1
ATOM 3013 N N . PRO A 1 366 ? 26.517 -50.405 14.225 1.00 69.88 366 PRO A N 1
ATOM 3014 C CA . PRO A 1 366 ? 27.090 -49.749 15.384 1.00 69.88 366 PRO A CA 1
ATOM 3015 C C . PRO A 1 366 ? 28.111 -48.674 15.010 1.00 69.88 366 PRO A C 1
ATOM 3017 O O . PRO A 1 366 ? 28.822 -48.736 14.006 1.00 69.88 366 PRO A O 1
ATOM 3020 N N . SER A 1 367 ? 28.178 -47.713 15.919 1.00 63.81 367 SER A N 1
ATOM 3021 C CA . SER A 1 367 ? 29.202 -46.694 16.099 1.00 63.81 367 SER A CA 1
ATOM 3022 C C . SER A 1 367 ? 30.636 -47.226 16.035 1.00 63.81 367 SER A C 1
ATOM 3024 O O . SER A 1 367 ? 30.947 -48.231 16.676 1.00 63.81 367 SER A O 1
ATOM 3026 N N . ASN A 1 368 ? 31.503 -46.444 15.388 1.00 61.12 368 ASN A N 1
ATOM 3027 C CA . ASN A 1 368 ? 32.912 -46.289 15.751 1.00 61.12 368 ASN A CA 1
ATOM 3028 C C . ASN A 1 368 ? 33.213 -44.807 15.959 1.00 61.12 368 ASN A C 1
ATOM 3030 O O . ASN A 1 368 ? 32.723 -44.000 15.132 1.00 61.12 368 ASN A O 1
#